Protein 5C7H (pdb70)

Nearest PDB structures (foldseek):
  4xap-assembly1_A  TM=1.001E+00  e=1.120E-53  Sinorhizobium meliloti 1021
  6cia-assembly1_A  TM=9.718E-01  e=1.742E-36  Klebsiella pneumoniae
  4q3m-assembly1_B  TM=8.797E-01  e=2.415E-22  unidentified
  4fzi-assembly1_A  TM=8.762E-01  e=3.046E-22  Trypanosoma cruzi strain CL Brener
  4q3m-assembly3_E  TM=8.783E-01  e=1.952E-21  unidentified

Foldseek 3Di:
DDDDADWAAWPVGDIAGQEAAEQAPPQPDPVLLVLLLVQRLLLLVLRNAEYEEECPRVNLRSLLSLLSSCVPPVVSHQYEYEDEQVQQALVSLLVRLVSSCVSSVHQAHAEYEHAADDDHDPLRSVVNVVVCCVVVHYVAYAYENQDPVNLVVLVVHPPSLRHGAYEAADWLQAQQCVVPPLVVCVVSSHAYEHEPLCVVVPVQPDPLLCVVCVVQVAGSLLVRLLVSSPPHRYRYHYYDSHNVVSVNNSCSSVDDQDPVNVVSSCVRRPHDPDHDDGDHD

Radius of gyration: 18.11 Å; Cα contacts (8 Å, |Δi|>4): 614; chains: 1; bounding box: 49×41×44 Å

Structure (mmCIF, N/CA/C/O backbone):
data_5C7H
#
_entry.id   5C7H
#
_cell.length_a   44.049
_cell.length_b   78.669
_cell.length_c   79.537
_cell.angle_alpha   90.000
_cell.angle_beta   90.000
_cell.angle_gamma   90.000
#
_symmetry.space_group_name_H-M   'P 21 21 21'
#
loop_
_entity.id
_entity.type
_entity.pdbx_description
1 polymer 'Aldo-keto reductase'
2 non-polymer 'NADPH DIHYDRO-NICOTINAMIDE-ADENINE-DINUCLEOTIDE PHOSPHATE'
3 water water
#
loop_
_atom_site.group_PDB
_atom_site.id
_atom_site.type_symbol
_atom_site.label_atom_id
_atom_site.label_alt_id
_atom_site.label_comp_id
_atom_site.label_asym_id
_atom_site.label_entity_id
_atom_site.label_seq_id
_atom_site.pdbx_PDB_ins_code
_atom_site.Cartn_x
_atom_site.Cartn_y
_atom_site.Cartn_z
_atom_site.occupancy
_atom_site.B_iso_or_equiv
_atom_site.auth_seq_id
_atom_site.auth_comp_id
_atom_site.auth_asym_id
_atom_site.auth_atom_id
_atom_site.pdbx_PDB_model_num
ATOM 1 N N . MET A 1 1 ? -0.511 18.426 19.069 1.00 41.63 1 MET A N 1
ATOM 2 C CA . MET A 1 1 ? -1.794 18.204 18.328 1.00 39.29 1 MET A CA 1
ATOM 3 C C . MET A 1 1 ? -1.570 17.465 17.001 1.00 39.40 1 MET A C 1
ATOM 4 O O . MET A 1 1 ? -0.555 17.686 16.333 1.00 42.19 1 MET A O 1
ATOM 6 N N . HIS A 1 2 ? -2.522 16.594 16.647 1.00 37.98 2 HIS A N 1
ATOM 7 C CA . HIS A 1 2 ? -2.551 15.880 15.353 1.00 36.61 2 HIS A CA 1
ATOM 8 C C . HIS A 1 2 ? -3.488 16.538 14.348 1.00 32.22 2 HIS A C 1
ATOM 9 O O . HIS A 1 2 ? -4.582 16.976 14.709 1.00 38.14 2 HIS A O 1
ATOM 16 N N . ASP A 1 3 ? -3.079 16.568 13.081 1.00 32.24 3 ASP A N 1
ATOM 17 C CA . ASP A 1 3 ? -4.009 16.850 11.986 1.00 29.98 3 ASP A CA 1
ATOM 18 C C . ASP A 1 3 ? -4.928 15.624 11.820 1.00 24.42 3 ASP A C 1
ATOM 19 O O . ASP A 1 3 ? -4.506 14.501 12.121 1.00 22.19 3 ASP A O 1
ATOM 21 N N . PRO A 1 4 ? -6.178 15.821 11.343 1.00 22.90 4 PRO A N 1
ATOM 22 C CA . PRO A 1 4 ? -7.001 14.645 11.050 1.00 20.73 4 PRO A CA 1
ATOM 23 C C . PRO A 1 4 ? -6.357 13.738 10.006 1.00 17.94 4 PRO A C 1
ATOM 24 O O . PRO A 1 4 ? -5.642 14.221 9.127 1.00 20.42 4 PRO A O 1
ATOM 28 N N . ILE A 1 5 ? -6.612 12.440 10.110 1.00 16.58 5 ILE A N 1
ATOM 29 C CA . ILE A 1 5 ? -6.134 11.479 9.108 1.00 13.96 5 ILE A CA 1
ATOM 30 C C . ILE A 1 5 ? -6.924 11.715 7.803 1.00 13.30 5 ILE A C 1
ATOM 31 O O . ILE A 1 5 ? -8.145 11.858 7.853 1.00 13.39 5 ILE A O 1
ATOM 36 N N . PRO A 1 6 ? -6.248 11.755 6.629 1.00 13.89 6 PRO A N 1
ATOM 37 C CA . PRO A 1 6 ? -7.018 11.877 5.370 1.00 13.84 6 PRO A CA 1
ATOM 38 C C . PRO A 1 6 ? -7.982 10.716 5.161 1.00 11.35 6 PRO A C 1
ATOM 39 O O . PRO A 1 6 ? -7.759 9.626 5.700 1.00 12.56 6 PRO A O 1
ATOM 43 N N . THR A 1 7 ? -9.044 10.950 4.404 1.00 11.55 7 THR A N 1
ATOM 44 C CA . THR A 1 7 ? -10.006 9.890 4.142 1.00 11.97 7 THR A CA 1
ATOM 45 C C . THR A 1 7 ? -9.962 9.391 2.714 1.00 11.55 7 THR A C 1
ATOM 46 O O . THR A 1 7 ? -9.541 10.091 1.784 1.00 14.29 7 THR A O 1
ATOM 50 N N . ILE A 1 8 ? -10.434 8.161 2.568 1.00 10.57 8 ILE A N 1
ATOM 51 C CA . ILE A 1 8 ? -10.493 7.458 1.306 1.00 11.23 8 ILE A CA 1
ATOM 52 C C . ILE A 1 8 ? -11.946 7.074 1.076 1.00 11.82 8 ILE A C 1
ATOM 53 O O . ILE A 1 8 ? -12.586 6.515 1.968 1.00 13.82 8 ILE A O 1
ATOM 58 N N . ALA A 1 9 ? -12.445 7.355 -0.125 1.00 12.08 9 ALA A N 1
ATOM 59 C CA . ALA A 1 9 ? -13.832 7.065 -0.489 1.00 14.27 9 ALA A CA 1
ATOM 60 C C . ALA A 1 9 ? -13.969 5.729 -1.220 1.00 14.05 9 ALA A C 1
ATOM 61 O O . ALA A 1 9 ? -13.254 5.457 -2.188 1.00 14.78 9 ALA A O 1
ATOM 63 N N . PHE A 1 10 ? -14.913 4.925 -0.763 1.00 14.69 10 PHE A N 1
ATOM 64 C CA . PHE A 1 10 ? -15.330 3.717 -1.465 1.00 15.00 10 PHE A CA 1
ATOM 65 C C . PHE A 1 10 ? -16.293 4.085 -2.615 1.00 14.57 10 PHE A C 1
ATOM 66 O O . PHE A 1 10 ? -16.891 5.180 -2.612 1.00 15.83 10 PHE A O 1
ATOM 74 N N . PRO A 1 11 ? -16.489 3.173 -3.585 1.00 14.82 11 PRO A N 1
ATOM 75 C CA . PRO A 1 11 ? -17.444 3.456 -4.670 1.00 16.52 11 PRO A CA 1
ATOM 76 C C . PRO A 1 11 ? -18.868 3.779 -4.192 1.00 17.45 11 PRO A C 1
ATOM 77 O O . PRO A 1 11 ? -19.594 4.516 -4.880 1.00 20.82 11 PRO A O 1
ATOM 81 N N . ASP A 1 12 ? -19.269 3.224 -3.042 1.00 15.23 12 ASP A N 1
ATOM 82 C CA . ASP A 1 12 ? -20.591 3.511 -2.446 1.00 18.26 12 ASP A CA 1
ATOM 83 C C . ASP A 1 12 ? -20.690 4.847 -1.697 1.00 19.16 12 ASP A C 1
ATOM 84 O O . ASP A 1 12 ? -21.747 5.161 -1.135 1.00 23.52 12 ASP A O 1
ATOM 89 N N . GLY A 1 13 ? -19.617 5.634 -1.691 1.00 16.94 13 GLY A N 1
ATOM 90 C CA . GLY A 1 13 ? -19.602 6.938 -1.055 1.00 18.60 13 GLY A CA 1
ATOM 91 C C . GLY A 1 13 ? -19.149 6.947 0.393 1.00 19.35 13 GLY A C 1
ATOM 92 O O . GLY A 1 13 ? -18.910 8.019 0.944 1.00 20.83 13 GLY A O 1
ATOM 93 N N . ARG A 1 14 ? -19.049 5.781 1.035 1.00 18.17 14 ARG A N 1
ATOM 94 C CA . ARG A 1 14 ? -18.556 5.723 2.409 1.00 17.08 14 ARG A CA 1
ATOM 95 C C . ARG A 1 14 ? -17.096 6.141 2.443 1.00 18.04 14 ARG A C 1
ATOM 96 O O . ARG A 1 14 ? -16.338 5.847 1.516 1.00 18.66 14 ARG A O 1
ATOM 104 N N . LYS A 1 15 ? -16.715 6.820 3.513 1.00 16.13 15 LYS A N 1
ATOM 105 C CA . LYS A 1 15 ? -15.351 7.283 3.684 1.00 16.95 15 LYS A CA 1
ATOM 106 C C . LYS A 1 15 ? -14.747 6.620 4.911 1.00 17.36 15 LYS A C 1
ATOM 107 O O . LYS A 1 15 ? -15.402 6.485 5.944 1.00 19.77 15 LYS A O 1
ATOM 111 N N . VAL A 1 16 ? -13.489 6.213 4.789 1.00 12.65 16 VAL A N 1
ATOM 112 C CA . VAL A 1 16 ? -12.736 5.697 5.937 1.00 12.01 16 VAL A CA 1
ATOM 113 C C . VAL A 1 16 ? -11.395 6.392 5.995 1.00 11.21 16 VAL A C 1
ATOM 114 O O . VAL A 1 16 ? -10.861 6.813 4.967 1.00 11.33 16 VAL A O 1
ATOM 118 N N . PRO A 1 17 ? -10.819 6.479 7.192 1.00 10.40 17 PRO A N 1
ATOM 119 C CA . PRO A 1 17 ? -9.467 7.017 7.282 1.00 10.28 17 PRO A CA 1
ATOM 120 C C . PRO A 1 17 ? -8.435 6.166 6.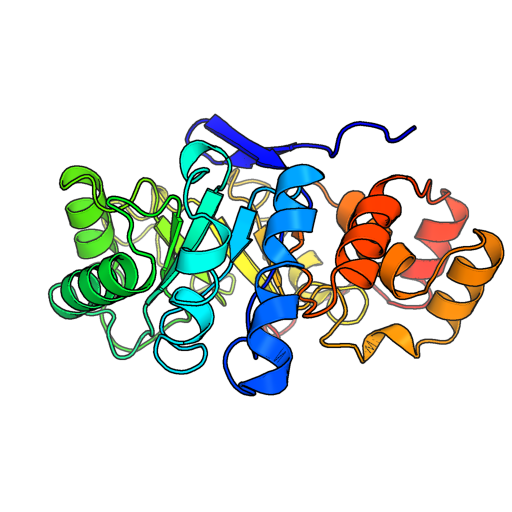538 1.00 10.01 17 PRO A C 1
ATOM 121 O O . PRO A 1 17 ? -8.542 4.937 6.496 1.00 9.51 17 PRO A O 1
ATOM 125 N N . ALA A 1 18 ? -7.433 6.843 5.984 1.00 9.32 18 ALA A N 1
ATOM 126 C CA . ALA A 1 18 ? -6.402 6.213 5.155 1.00 9.54 18 ALA A CA 1
ATOM 127 C C . ALA A 1 18 ? -5.409 5.328 5.911 1.00 8.86 18 ALA A C 1
ATOM 128 O O . ALA A 1 18 ? -4.593 4.641 5.280 1.00 9.76 18 ALA A O 1
ATOM 130 N N . LEU A 1 19 ? -5.461 5.372 7.247 1.00 8.75 19 LEU A N 1
ATOM 131 C CA . LEU A 1 19 ? -4.641 4.544 8.119 1.00 8.79 19 LEU A CA 1
ATOM 132 C C . LEU A 1 19 ? -5.584 3.700 8.969 1.00 8.55 19 LEU A C 1
ATOM 133 O O . LEU A 1 19 ? -6.362 4.249 9.745 1.00 9.02 19 LEU A O 1
ATOM 138 N N . GLY A 1 20 ? -5.506 2.382 8.786 1.00 8.11 20 GLY A N 1
ATOM 139 C CA . GLY A 1 20 ? -6.256 1.404 9.552 1.00 8.44 20 GLY A CA 1
ATOM 140 C C . GLY A 1 20 ? -5.323 0.491 10.318 1.00 8.15 20 GLY A C 1
ATOM 141 O O . GLY A 1 20 ? -4.164 0.830 10.548 1.00 9.24 20 GLY A O 1
ATOM 142 N N . GLN A 1 21 ? -5.838 -0.675 10.705 1.00 7.55 21 GLN A N 1
ATOM 143 C CA . GLN A 1 21 ? -5.151 -1.567 11.637 1.00 7.72 21 GLN A CA 1
ATOM 144 C C . GLN A 1 21 ? -5.288 -3.003 11.170 1.00 7.09 21 GLN A C 1
ATOM 145 O O . GLN A 1 21 ? -6.390 -3.425 10.809 1.00 9.02 21 GLN A O 1
ATOM 151 N N . GLY A 1 22 ? -4.192 -3.755 11.217 1.00 7.22 22 GLY A N 1
ATOM 152 C CA . GLY A 1 22 ? -4.197 -5.169 10.880 1.00 7.96 22 GLY A CA 1
ATOM 153 C C . GLY A 1 22 ? -4.236 -6.070 12.101 1.00 7.33 22 GLY A C 1
ATOM 154 O O . GLY A 1 22 ? -4.007 -5.628 13.234 1.00 7.98 22 GLY A O 1
ATOM 155 N N . THR A 1 23 ? -4.541 -7.347 11.863 1.00 6.74 23 THR A N 1
ATOM 156 C CA . THR A 1 23 ? -4.670 -8.323 12.958 1.00 7.05 23 THR A CA 1
ATOM 157 C C . THR A 1 23 ? -4.013 -9.682 12.724 1.00 7.39 23 THR A C 1
ATOM 158 O O . THR A 1 23 ? -4.123 -10.561 13.579 1.00 8.56 23 THR A O 1
ATOM 162 N N A TRP A 1 24 ? -3.337 -9.877 11.589 0.50 7.76 24 TRP A N 1
ATOM 163 N N B TRP A 1 24 ? -3.327 -9.866 11.599 0.50 7.62 24 TRP A N 1
ATOM 164 C CA A TRP A 1 24 ? -2.677 -11.163 11.311 0.50 8.44 24 TRP A CA 1
ATOM 165 C CA B TRP A 1 24 ? -2.682 -11.148 11.354 0.50 8.09 24 TRP A CA 1
ATOM 166 C C A TRP A 1 24 ? -1.586 -11.432 12.360 0.50 8.42 24 TRP A C 1
ATOM 167 C C B TRP A 1 24 ? -1.618 -11.414 12.407 0.50 8.17 24 TRP A C 1
ATOM 168 O O A TRP A 1 24 ? -0.762 -10.556 12.642 0.50 9.24 24 TRP A O 1
ATOM 169 O O B TRP A 1 24 ? -0.822 -10.526 12.727 0.50 8.94 24 TRP A O 1
ATOM 190 N N . ARG A 1 25 ? -1.652 -12.631 12.949 1.00 8.72 25 ARG A N 1
ATOM 191 C CA A ARG A 1 25 ? -0.767 -13.164 14.011 0.60 9.96 25 ARG A CA 1
ATOM 192 C CA B ARG A 1 25 ? -0.743 -13.105 13.998 0.40 10.43 25 ARG A CA 1
ATOM 193 C C . ARG A 1 25 ? -1.261 -12.798 15.408 1.00 10.82 25 ARG A C 1
ATOM 194 O O . ARG A 1 25 ? -0.702 -13.268 16.384 1.00 12.97 25 ARG A O 1
ATOM 209 N N . MET A 1 26 ? -2.336 -12.006 15.517 1.00 9.54 26 MET A N 1
ATOM 210 C CA . MET A 1 26 ? -2.977 -11.821 16.816 1.00 9.79 26 MET A CA 1
ATOM 211 C C . MET A 1 26 ? -3.709 -13.102 17.222 1.00 10.94 26 MET A C 1
ATOM 212 O O . MET A 1 26 ? -4.130 -13.890 16.371 1.00 12.54 26 MET A O 1
ATOM 217 N N . GLY A 1 27 ? -3.842 -13.312 18.529 1.00 11.86 27 GLY A N 1
ATOM 218 C CA . GLY A 1 27 ? -4.617 -14.430 19.060 1.00 13.47 27 GLY A CA 1
ATOM 219 C C . GLY A 1 27 ? -3.852 -15.722 19.228 1.00 15.04 27 GLY A C 1
ATOM 220 O O . GLY A 1 27 ? -4.449 -16.742 19.560 1.00 19.50 27 GLY A O 1
ATOM 221 N N . GLU A 1 28 ? -2.537 -15.687 19.021 1.00 14.57 28 GLU A N 1
ATOM 222 C CA . GLU A 1 28 ? -1.702 -16.895 19.097 1.00 16.92 28 GLU A CA 1
ATOM 223 C C . GLU A 1 28 ? -1.174 -17.165 20.497 1.00 18.94 28 GLU A C 1
ATOM 224 O O . GLU A 1 28 ? -1.026 -18.310 20.884 1.00 22.81 28 GLU A O 1
ATOM 230 N N . ASN A 1 29 ? -0.868 -16.103 21.234 1.00 19.20 29 ASN A N 1
ATOM 231 C CA . ASN A 1 29 ? -0.202 -16.196 22.534 1.00 22.43 29 ASN A CA 1
ATOM 232 C C . ASN A 1 29 ? -1.101 -15.558 23.596 1.00 21.15 29 ASN A C 1
ATOM 233 O O . ASN A 1 29 ? -1.349 -14.350 23.564 1.00 19.65 29 ASN A O 1
ATOM 238 N N . ARG A 1 30 ? -1.561 -16.370 24.546 1.00 23.14 30 ARG A N 1
ATOM 239 C CA . ARG A 1 30 ? -2.465 -15.925 25.605 1.00 22.73 30 ARG A CA 1
ATOM 240 C C . ARG A 1 30 ? -1.895 -14.753 26.421 1.00 20.76 30 ARG A C 1
ATOM 241 O O . ARG A 1 30 ? -2.646 -13.903 26.880 1.00 23.52 30 ARG A O 1
ATOM 243 N N . ALA A 1 31 ? -0.571 -14.711 26.583 1.00 22.25 31 ALA A N 1
ATOM 244 C CA . ALA A 1 31 ? 0.093 -13.610 27.301 1.00 23.46 31 ALA A CA 1
ATOM 245 C C . ALA A 1 31 ? 0.059 -12.274 26.550 1.00 21.03 31 ALA A C 1
ATOM 246 O O . ALA A 1 31 ? 0.309 -11.233 27.156 1.00 23.17 31 ALA A O 1
ATOM 248 N N . LYS A 1 32 ? -0.222 -12.312 25.245 1.00 18.11 32 LYS A N 1
ATOM 249 C CA . LYS A 1 32 ? -0.281 -11.108 24.404 1.00 15.75 32 LYS A CA 1
ATOM 250 C C . LYS A 1 32 ? -1.710 -10.588 24.154 1.00 13.95 32 LYS A C 1
ATOM 251 O O . LYS A 1 32 ? -1.877 -9.489 23.645 1.00 13.84 32 LYS A O 1
ATOM 255 N N . THR A 1 33 ? -2.728 -11.369 24.501 1.00 13.38 33 THR A N 1
ATOM 256 C CA . THR A 1 33 ? -4.121 -11.051 24.157 1.00 13.85 33 THR A CA 1
ATOM 257 C C . THR A 1 33 ? -4.583 -9.693 24.673 1.00 12.42 33 THR A C 1
ATOM 258 O O . THR A 1 33 ? -5.190 -8.916 23.933 1.00 12.87 33 THR A O 1
ATOM 262 N N . ALA A 1 34 ? -4.327 -9.423 25.950 1.00 13.84 34 ALA A N 1
ATOM 263 C CA . ALA A 1 34 ? -4.798 -8.180 26.557 1.00 15.40 34 ALA A CA 1
ATOM 264 C C . ALA A 1 34 ? -4.254 -6.959 25.806 1.00 14.50 34 ALA A C 1
ATOM 265 O O . ALA A 1 34 ? -4.991 -6.022 25.514 1.00 13.41 34 ALA A O 1
ATOM 267 N N . ASP A 1 35 ? -2.964 -6.990 25.490 1.00 13.67 35 ASP A N 1
ATOM 268 C CA . ASP A 1 35 ? -2.325 -5.891 24.768 1.00 14.17 35 ASP A CA 1
ATOM 269 C C . ASP A 1 35 ? -2.736 -5.803 23.293 1.00 11.23 35 ASP A C 1
ATOM 270 O O . ASP A 1 35 ? -2.807 -4.700 22.750 1.00 11.59 35 ASP A O 1
ATOM 275 N N . GLU A 1 36 ? -3.022 -6.941 22.650 1.00 10.73 36 GLU A N 1
ATOM 276 C CA . GLU A 1 36 ? -3.558 -6.925 21.284 1.00 10.71 36 GLU A CA 1
ATOM 277 C C . GLU A 1 36 ? -4.921 -6.224 21.258 1.00 9.67 36 GLU A C 1
ATOM 278 O O . GLU A 1 36 ? -5.167 -5.371 20.424 1.00 9.66 36 GLU A O 1
ATOM 284 N N . VAL A 1 37 ? -5.774 -6.557 22.219 1.00 9.75 37 VAL A N 1
ATOM 285 C CA . VAL A 1 37 ? -7.072 -5.877 22.352 1.00 10.03 37 VAL A CA 1
ATOM 286 C C . VAL A 1 37 ? -6.850 -4.375 22.581 1.00 9.52 37 VAL A C 1
ATOM 287 O O . VAL A 1 37 ? -7.461 -3.545 21.910 1.00 10.00 37 VAL A O 1
ATOM 291 N N . ARG A 1 38 ? -5.967 -4.033 23.518 1.00 10.05 38 ARG A N 1
ATOM 292 C CA A ARG A 1 38 ? -5.691 -2.627 23.812 0.45 10.41 38 ARG A CA 1
ATOM 293 C CA B ARG A 1 38 ? -5.647 -2.635 23.820 0.55 10.76 38 ARG A CA 1
ATOM 294 C C . ARG A 1 38 ? -5.073 -1.881 22.625 1.00 9.33 38 ARG A C 1
ATOM 295 O O . ARG A 1 38 ? -5.353 -0.699 22.446 1.00 9.85 38 ARG A O 1
ATOM 310 N N . SER A 1 39 ? -4.258 -2.566 21.816 1.00 9.59 39 SER A N 1
ATOM 311 C CA . SER A 1 39 ? -3.718 -1.949 20.615 1.00 9.30 39 SER A CA 1
ATOM 312 C C . SER A 1 39 ? -4.836 -1.498 19.666 1.00 8.64 39 SER A C 1
ATOM 313 O O . SER A 1 39 ? -4.856 -0.358 19.195 1.00 9.26 39 SER A O 1
ATOM 316 N N . LEU A 1 40 ? -5.781 -2.396 19.408 1.00 8.28 40 LEU A N 1
ATOM 317 C CA . LEU A 1 40 ? -6.901 -2.074 18.524 1.00 8.57 40 LEU A CA 1
ATOM 318 C C . LEU A 1 40 ? -7.812 -0.985 19.092 1.00 8.64 40 LEU A C 1
ATOM 319 O O . LEU A 1 40 ? -8.251 -0.093 18.368 1.00 9.67 40 LEU A O 1
ATOM 324 N N . GLN A 1 41 ? -8.072 -1.044 20.394 1.00 9.37 41 GLN A N 1
ATOM 325 C CA . GLN A 1 41 ? -8.863 -0.000 21.060 1.00 9.31 41 GLN A CA 1
ATOM 326 C C . GLN A 1 41 ? -8.185 1.366 20.986 1.00 9.62 41 GLN A C 1
ATOM 327 O O . GLN A 1 41 ? -8.833 2.384 20.716 1.00 10.37 41 GLN A O 1
ATOM 333 N N . THR A 1 42 ? -6.874 1.373 21.230 1.00 9.50 42 THR A N 1
ATOM 334 C CA . THR A 1 42 ? -6.076 2.606 21.165 1.00 10.19 42 THR A CA 1
ATOM 335 C C . THR A 1 42 ? -6.158 3.173 19.733 1.00 9.15 42 THR A C 1
ATOM 336 O O . THR A 1 42 ? -6.397 4.367 19.528 1.00 10.83 42 THR A O 1
ATOM 340 N N . GLY A 1 43 ? -5.998 2.308 18.735 1.00 9.22 43 GLY A N 1
ATOM 341 C CA . GLY A 1 43 ? -6.116 2.755 17.350 1.00 9.72 43 GLY A CA 1
ATOM 342 C C . GLY A 1 43 ? -7.483 3.335 17.031 1.00 8.96 43 GLY A C 1
ATOM 343 O O . GLY A 1 43 ? -7.578 4.374 16.373 1.00 9.52 43 GLY A O 1
ATOM 344 N N . LEU A 1 44 ? -8.550 2.681 17.495 1.00 9.61 44 LEU A N 1
ATOM 345 C CA . LEU A 1 44 ? -9.898 3.227 17.309 1.00 10.22 44 LEU A CA 1
ATOM 346 C C . LEU A 1 44 ? -10.031 4.613 17.929 1.00 10.34 44 LEU A C 1
ATOM 347 O O . LEU A 1 44 ? -10.573 5.538 17.301 1.00 11.46 44 LEU A O 1
ATOM 352 N N . ASP A 1 45 ? -9.521 4.764 19.148 1.00 10.15 45 ASP A N 1
ATOM 353 C CA . ASP A 1 45 ? -9.560 6.056 19.846 1.00 11.25 45 ASP A CA 1
ATOM 354 C C . ASP A 1 45 ? -8.853 7.157 19.058 1.00 12.58 45 ASP A C 1
ATOM 355 O O . ASP A 1 45 ? -9.226 8.331 19.133 1.00 13.95 45 ASP A O 1
ATOM 360 N N . LEU A 1 46 ? -7.798 6.768 18.354 1.00 10.93 46 LEU A N 1
ATOM 361 C CA . LEU A 1 46 ? -6.970 7.693 17.579 1.00 12.38 46 LEU A CA 1
ATOM 362 C C . LEU A 1 46 ? -7.405 7.866 16.122 1.00 11.64 46 LEU A C 1
ATOM 363 O O . LEU A 1 46 ? -6.714 8.524 15.331 1.00 13.88 46 LEU A O 1
ATOM 368 N N . GLY A 1 47 ? -8.567 7.322 15.770 1.00 10.94 47 GLY A N 1
ATOM 369 C CA . GLY A 1 47 ? -9.125 7.524 14.435 1.00 12.04 47 GLY A CA 1
ATOM 370 C C . GLY A 1 47 ? -8.663 6.541 13.372 1.00 10.25 47 GLY A C 1
ATOM 371 O O . GLY A 1 47 ? -8.923 6.752 12.191 1.00 10.57 47 GLY A O 1
ATOM 372 N N . MET A 1 48 ? -7.997 5.456 13.776 1.00 9.50 48 MET A N 1
ATOM 373 C CA . MET A 1 48 ? -7.601 4.396 12.836 1.00 9.12 48 MET A CA 1
ATOM 374 C C . MET A 1 48 ? -8.750 3.386 12.840 1.00 9.09 48 MET A C 1
ATOM 375 O O . MET A 1 48 ? -8.669 2.306 13.421 1.00 10.90 48 MET A O 1
ATOM 380 N N . THR A 1 49 ? -9.828 3.781 12.171 1.00 9.06 49 THR A N 1
ATOM 381 C CA A THR A 1 49 ? -11.093 3.101 12.442 0.50 9.14 49 THR A CA 1
ATOM 382 C CA B THR A 1 49 ? -11.179 3.211 12.288 0.50 9.18 49 THR A CA 1
ATOM 383 C C . THR A 1 49 ? -11.326 1.828 11.643 1.00 8.58 49 THR A C 1
ATOM 384 O O . THR A 1 49 ? -12.105 0.984 12.097 1.00 9.42 49 THR A O 1
ATOM 391 N N . LEU A 1 50 ? -10.633 1.638 10.519 1.00 8.17 50 LEU A N 1
ATOM 392 C CA . LEU A 1 50 ? -10.717 0.377 9.799 1.00 7.67 50 LEU A CA 1
ATOM 393 C C . LEU A 1 50 ? -9.854 -0.678 10.491 1.00 7.92 50 LEU A C 1
ATOM 394 O O . LEU A 1 50 ? -8.672 -0.434 10.771 1.00 8.71 50 LEU A O 1
ATOM 399 N N . ILE A 1 51 ? -10.443 -1.848 10.748 1.00 7.28 51 ILE A N 1
ATOM 400 C CA . ILE A 1 51 ? -9.730 -2.998 11.311 1.00 7.27 51 ILE A CA 1
ATOM 401 C C . ILE A 1 51 ? -9.874 -4.157 10.328 1.00 6.93 51 ILE A C 1
ATOM 402 O O . ILE A 1 51 ? -11.001 -4.542 9.973 1.00 8.20 51 ILE A O 1
ATOM 407 N N . ASP A 1 52 ? -8.732 -4.715 9.912 1.00 6.82 52 ASP A N 1
ATOM 408 C CA . ASP A 1 52 ? -8.675 -5.804 8.935 1.00 6.60 52 ASP A CA 1
ATOM 409 C C . ASP A 1 52 ? -8.393 -7.137 9.609 1.00 6.82 52 ASP A C 1
ATOM 410 O O . ASP A 1 52 ? -7.411 -7.273 10.347 1.00 7.91 52 ASP A O 1
ATOM 415 N N . THR A 1 53 ? -9.247 -8.121 9.341 1.00 6.41 53 THR A N 1
ATOM 416 C CA . THR A 1 53 ? -9.053 -9.467 9.840 1.00 7.35 53 THR A CA 1
ATOM 417 C C . THR A 1 53 ? -9.487 -10.481 8.769 1.00 7.00 53 THR A C 1
ATOM 418 O O . THR A 1 53 ? -9.702 -10.107 7.603 1.00 7.17 53 THR A O 1
ATOM 422 N N . ALA A 1 54 ? -9.560 -11.747 9.140 1.00 6.94 54 ALA A N 1
ATOM 423 C CA . ALA A 1 54 ? -9.866 -12.825 8.165 1.00 7.27 54 ALA A CA 1
ATOM 424 C C . ALA A 1 54 ? -10.223 -14.084 8.916 1.00 7.43 54 ALA A C 1
ATOM 425 O O . ALA A 1 54 ? -9.737 -14.294 10.020 1.00 8.39 54 ALA A O 1
ATOM 427 N N . GLU A 1 55 ? -11.025 -14.964 8.312 1.00 7.87 55 GLU A N 1
ATOM 428 C CA . GLU A 1 55 ? -11.295 -16.255 8.955 1.00 8.38 55 GLU A CA 1
ATOM 429 C C . GLU A 1 55 ? -10.012 -17.066 9.122 1.00 9.19 55 GLU A C 1
ATOM 430 O O . GLU A 1 55 ? -9.889 -17.821 10.077 1.00 11.23 55 GLU A O 1
ATOM 436 N N . MET A 1 56 ? -9.057 -16.881 8.202 1.00 9.55 56 MET A N 1
ATOM 437 C CA . MET A 1 56 ? -7.779 -17.609 8.236 1.00 10.82 56 MET A CA 1
ATOM 438 C C . MET A 1 56 ? -6.931 -17.328 9.489 1.00 10.24 56 MET A C 1
ATOM 439 O O . MET A 1 56 ? -6.126 -18.166 9.895 1.00 12.50 56 MET A O 1
ATOM 444 N N . TYR A 1 57 ? -7.066 -16.142 10.074 1.00 9.15 57 TYR A N 1
ATOM 445 C CA . TYR A 1 57 ? -6.098 -15.674 11.072 1.00 9.88 57 TYR A CA 1
ATOM 446 C C . TYR A 1 57 ? -6.344 -16.363 12.398 1.00 10.85 57 TYR A C 1
ATOM 447 O O . TYR A 1 57 ? -7.248 -16.015 13.149 1.00 11.27 57 TYR A O 1
ATOM 456 N N . GLY A 1 58 ? -5.551 -17.389 12.666 1.00 13.15 58 GLY A N 1
ATOM 457 C CA . GLY A 1 58 ? -5.775 -18.221 13.835 1.00 16.00 58 GLY A CA 1
ATOM 458 C C . GLY A 1 58 ? -7.090 -18.969 13.788 1.00 15.89 58 GLY A C 1
ATOM 459 O O . GLY A 1 58 ? -7.650 -19.302 14.834 1.00 17.69 58 GLY A O 1
ATOM 460 N N . ASP A 1 59 ? -7.582 -19.244 12.585 1.00 18.45 59 ASP A N 1
ATOM 461 C CA . ASP A 1 59 ? -8.844 -19.949 12.391 1.00 18.78 59 ASP A CA 1
ATOM 462 C C . ASP A 1 59 ? -9.966 -19.411 13.310 1.00 17.40 59 ASP A C 1
ATOM 463 O O . ASP A 1 59 ? -10.635 -20.159 14.022 1.00 19.73 59 ASP A O 1
ATOM 468 N N . GLY A 1 60 ? -10.154 -18.089 13.264 1.00 14.69 60 GLY A N 1
ATOM 469 C CA . GLY A 1 60 ? -11.174 -17.386 14.058 1.00 14.84 60 GLY A CA 1
ATOM 470 C C . GLY A 1 60 ? -10.639 -16.627 15.267 1.00 11.96 60 GLY A C 1
ATOM 471 O O . GLY A 1 60 ? -11.317 -15.750 15.813 1.00 11.63 60 GLY A O 1
ATOM 472 N N . ALA A 1 61 ? -9.423 -16.944 15.698 1.00 11.30 61 ALA A N 1
ATOM 473 C CA . ALA A 1 61 ? -8.873 -16.323 16.915 1.00 11.75 61 ALA A CA 1
ATOM 474 C C . ALA A 1 61 ? -8.677 -14.820 16.776 1.00 11.21 61 ALA A C 1
ATOM 475 O O . ALA A 1 61 ? -9.001 -14.063 17.689 1.00 11.18 61 ALA A O 1
ATOM 477 N N . ALA A 1 62 ? -8.151 -14.370 15.641 1.00 9.79 62 ALA A N 1
ATOM 478 C CA . ALA A 1 62 ? -7.982 -12.922 15.453 1.00 9.48 62 ALA A CA 1
ATOM 479 C C . ALA A 1 62 ? -9.342 -12.217 15.394 1.00 9.12 62 ALA A C 1
ATOM 480 O O . ALA A 1 62 ? -9.502 -11.129 15.948 1.00 9.44 62 ALA A O 1
ATOM 482 N N . GLU A 1 63 ? -10.325 -12.831 14.736 1.00 8.76 63 GLU A N 1
ATOM 483 C CA . GLU A 1 63 ? -11.680 -12.277 14.733 1.00 8.85 63 GLU A CA 1
ATOM 484 C C . GLU A 1 63 ? -12.220 -12.116 16.154 1.00 9.13 63 GLU A C 1
ATOM 485 O O . GLU A 1 63 ? -12.878 -11.127 16.452 1.00 9.27 63 GLU A O 1
ATOM 491 N N . ARG A 1 64 ? -11.940 -13.081 17.022 1.00 9.48 64 ARG A N 1
ATOM 492 C CA . ARG A 1 64 ? -12.398 -12.983 18.408 1.00 10.67 64 ARG A CA 1
ATOM 493 C C . ARG A 1 64 ? -11.677 -11.865 19.175 1.00 10.71 64 ARG A C 1
ATOM 494 O O . ARG A 1 64 ? -12.273 -11.241 20.054 1.00 11.84 64 ARG A O 1
ATOM 502 N N . ILE A 1 65 ? -10.408 -11.611 18.853 1.00 10.40 65 ILE A N 1
ATOM 503 C CA A ILE A 1 65 ? -9.674 -10.446 19.380 0.70 10.64 65 ILE A CA 1
ATOM 504 C CA B ILE A 1 65 ? -9.727 -10.448 19.418 0.30 10.94 65 ILE A CA 1
ATOM 505 C C . ILE A 1 65 ? -10.385 -9.148 18.954 1.00 9.76 65 ILE A C 1
ATOM 506 O O . ILE A 1 65 ? -10.618 -8.244 19.770 1.00 10.48 65 ILE A O 1
ATOM 515 N N . VAL A 1 66 ? -10.706 -9.048 17.665 1.00 9.24 66 VAL A N 1
ATOM 516 C CA . VAL A 1 66 ? -11.413 -7.871 17.159 1.00 8.97 66 VAL A CA 1
ATOM 517 C C . VAL A 1 66 ? -12.767 -7.722 17.866 1.00 9.50 66 VAL A C 1
ATOM 518 O O . VAL A 1 66 ? -13.142 -6.618 18.290 1.00 9.94 66 VAL A O 1
ATOM 522 N N . GLY A 1 67 ? -13.477 -8.836 18.013 1.00 9.04 67 GLY A N 1
ATOM 523 C CA . GLY A 1 67 ? -14.769 -8.827 18.695 1.00 10.46 67 GLY A CA 1
ATOM 524 C C . GLY A 1 67 ? -14.687 -8.276 20.111 1.00 11.24 67 GLY A C 1
ATOM 525 O O . GLY A 1 67 ? -15.570 -7.555 20.554 1.00 12.11 67 GLY A O 1
ATOM 526 N N . GLU A 1 68 ? -13.616 -8.613 20.825 1.00 11.48 68 GLU A N 1
ATOM 527 C CA . GLU A 1 68 ? -13.411 -8.065 22.175 1.00 12.11 68 GLU A CA 1
ATOM 528 C C . GLU A 1 68 ? -13.074 -6.573 22.119 1.00 11.95 68 GLU A C 1
ATOM 529 O O . GLU A 1 68 ? -13.619 -5.780 22.901 1.00 14.54 68 GLU A O 1
ATOM 535 N N . ALA A 1 69 ? -12.190 -6.181 21.198 1.00 11.88 69 ALA A N 1
ATOM 536 C CA . ALA A 1 69 ? -11.772 -4.776 21.079 1.00 12.27 69 ALA A CA 1
ATOM 537 C C . ALA A 1 69 ? -12.915 -3.818 20.749 1.00 11.86 69 ALA A C 1
ATOM 538 O O . ALA A 1 69 ? -12.885 -2.654 21.160 1.00 14.34 69 ALA A O 1
ATOM 540 N N . ILE A 1 70 ? -13.919 -4.298 20.007 1.00 11.13 70 ILE A N 1
ATOM 541 C CA . ILE A 1 70 ? -15.022 -3.439 19.584 1.00 12.18 70 ILE A CA 1
ATOM 542 C C . ILE A 1 70 ? -16.217 -3.494 20.537 1.00 11.77 70 ILE A C 1
ATOM 543 O O . ILE A 1 70 ? -17.220 -2.834 20.264 1.00 13.03 70 ILE A O 1
ATOM 548 N N . LYS A 1 71 ? -16.119 -4.251 21.640 1.00 11.93 71 LYS A N 1
ATOM 549 C CA . LYS A 1 71 ? -17.227 -4.335 22.609 1.00 12.27 71 LYS A CA 1
ATOM 550 C C . LYS A 1 71 ? -17.596 -2.954 23.137 1.00 13.42 71 LYS A C 1
ATOM 551 O O . LYS A 1 71 ? -16.733 -2.208 23.590 1.00 14.40 71 LYS A O 1
ATOM 555 N N . GLY A 1 72 ? -18.878 -2.620 23.051 1.00 13.11 72 GLY A N 1
ATOM 556 C CA . GLY A 1 72 ? -19.373 -1.326 23.502 1.00 14.28 72 GLY A CA 1
ATOM 557 C C . GLY A 1 72 ? -19.063 -0.151 22.589 1.00 14.70 72 GLY A C 1
ATOM 558 O O . GLY A 1 72 ? -19.369 0.987 22.930 1.00 17.33 72 GLY A O 1
ATOM 559 N N . ARG A 1 73 ? -18.455 -0.414 21.429 1.00 13.88 73 ARG A N 1
ATOM 560 C CA . ARG A 1 73 ? -18.096 0.643 20.493 1.00 14.50 73 ARG A CA 1
ATOM 561 C C . ARG A 1 73 ? -18.142 0.180 19.027 1.00 12.55 73 ARG A C 1
ATOM 562 O O . ARG A 1 73 ? -17.391 0.682 18.200 1.00 13.67 73 ARG A O 1
ATOM 570 N N . ARG A 1 74 ? -19.035 -0.733 18.696 1.00 13.55 74 ARG A N 1
ATOM 571 C CA . ARG A 1 74 ? -19.066 -1.305 17.347 1.00 14.73 74 ARG A CA 1
ATOM 572 C C . ARG A 1 74 ? -19.194 -0.231 16.272 1.00 13.41 74 ARG A C 1
ATOM 573 O O . ARG A 1 74 ? -18.582 -0.328 15.210 1.00 13.54 74 ARG A O 1
ATOM 581 N N . ASP A 1 75 ? -20.006 0.765 16.544 1.00 14.58 75 ASP A N 1
ATOM 582 C CA . ASP A 1 75 ? -20.294 1.826 15.597 1.00 14.81 75 ASP A CA 1
ATOM 583 C C . ASP A 1 75 ? -19.076 2.661 15.182 1.00 15.34 75 ASP A C 1
ATOM 584 O O . ASP A 1 75 ? -19.119 3.320 14.173 1.00 19.83 75 ASP A O 1
ATOM 589 N N . GLU A 1 76 ? -18.015 2.646 15.970 1.00 12.81 76 GLU A N 1
ATOM 590 C CA . GLU A 1 76 ? -16.781 3.377 15.666 1.00 14.50 76 GLU A CA 1
ATOM 591 C C . GLU A 1 76 ? -15.760 2.595 14.859 1.00 16.23 76 GLU A C 1
ATOM 592 O O . GLU A 1 76 ? -14.696 3.119 14.561 1.00 24.91 76 GLU A O 1
ATOM 598 N N . ALA A 1 77 ? -16.039 1.340 14.558 1.00 11.01 77 ALA A N 1
ATOM 599 C CA . ALA A 1 77 ? -15.106 0.497 13.815 1.00 9.91 77 ALA A CA 1
ATOM 600 C C . ALA A 1 77 ? -15.656 0.196 12.435 1.00 9.98 77 ALA A C 1
ATOM 601 O O . ALA A 1 77 ? -16.859 -0.035 12.292 1.00 12.08 77 ALA A O 1
ATOM 603 N N . PHE A 1 78 ? -14.772 0.155 11.437 1.00 9.21 78 PHE A N 1
ATOM 604 C CA . PHE A 1 78 ? -15.105 -0.329 10.102 1.00 8.67 78 PHE A CA 1
ATOM 605 C C . PHE A 1 78 ? -14.420 -1.685 10.001 1.00 8.02 78 PHE A C 1
ATOM 606 O O . PHE A 1 78 ? -13.191 -1.764 9.861 1.00 8.80 78 PHE A O 1
ATOM 614 N N . VAL A 1 79 ? -15.208 -2.753 10.124 1.00 7.79 79 VAL A N 1
ATOM 615 C CA . VAL A 1 79 ? -14.670 -4.106 10.270 1.00 7.82 79 VAL A CA 1
ATOM 616 C C . VAL A 1 79 ? -14.610 -4.799 8.913 1.00 7.66 79 VAL A C 1
ATOM 617 O O . VAL A 1 79 ? -15.639 -4.904 8.220 1.00 8.05 79 VAL A O 1
ATOM 621 N N . VAL A 1 80 ? -13.413 -5.273 8.564 1.00 7.68 80 VAL A N 1
ATOM 622 C CA . VAL A 1 80 ? -13.179 -6.011 7.332 1.00 7.17 80 VAL A CA 1
ATOM 623 C C . VAL A 1 80 ? -12.847 -7.446 7.704 1.00 7.46 80 VAL A C 1
ATOM 624 O O . VAL A 1 80 ? -11.968 -7.685 8.532 1.00 7.86 80 VAL A O 1
ATOM 628 N N . SER A 1 81 ? -13.528 -8.405 7.091 1.00 7.19 81 SER A N 1
ATOM 629 C CA . SER A 1 81 ? -13.048 -9.788 7.153 1.00 7.77 81 SER A CA 1
ATOM 630 C C . SER A 1 81 ? -13.024 -10.415 5.768 1.00 6.73 81 SER A C 1
ATOM 631 O O . SER A 1 81 ? -13.258 -9.728 4.769 1.00 7.36 81 SER A O 1
ATOM 634 N N . LYS A 1 82 ? -12.655 -11.690 5.714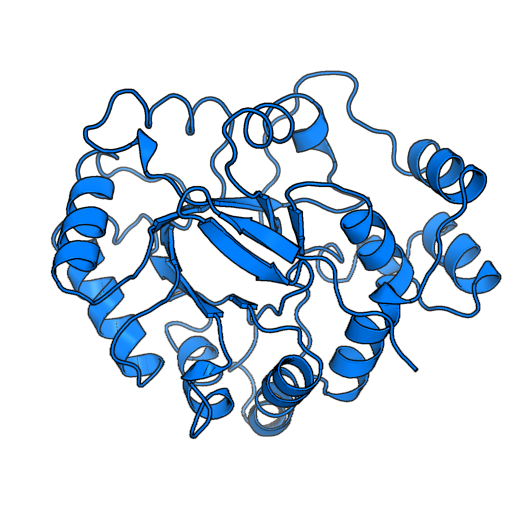 1.00 6.80 82 LYS A N 1
ATOM 635 C CA . LYS A 1 82 ? -12.347 -12.357 4.452 1.00 7.03 82 LYS A CA 1
ATOM 636 C C . LYS A 1 82 ? -12.789 -13.806 4.493 1.00 6.89 82 LYS A C 1
ATOM 637 O O . LYS A 1 82 ? -12.756 -14.443 5.558 1.00 7.93 82 LYS A O 1
ATOM 643 N N . VAL A 1 83 ? -13.120 -14.322 3.311 1.00 6.71 83 VAL A N 1
ATOM 644 C CA . VAL A 1 83 ? -13.399 -15.735 3.079 1.00 6.90 83 VAL A CA 1
ATOM 645 C C . VAL A 1 83 ? -12.229 -16.353 2.313 1.00 7.15 83 VAL A C 1
ATOM 646 O O . VAL A 1 83 ? -11.780 -15.806 1.302 1.00 7.52 83 VAL A O 1
ATOM 650 N N . LEU A 1 84 ? -11.742 -17.497 2.790 1.00 7.36 84 LEU A N 1
ATOM 651 C CA . LEU A 1 84 ? -10.739 -18.264 2.043 1.00 7.87 84 LEU A CA 1
ATOM 652 C C . LEU A 1 84 ? -11.312 -18.750 0.722 1.00 7.57 84 LEU A C 1
ATOM 653 O O . LEU A 1 84 ? -12.481 -19.121 0.670 1.00 8.16 84 LEU A O 1
ATOM 658 N N . PRO A 1 85 ? -10.494 -18.799 -0.346 1.00 7.50 85 PRO A N 1
ATOM 659 C CA . PRO A 1 85 ? -11.023 -19.271 -1.636 1.00 9.10 85 PRO A CA 1
ATOM 660 C C . PRO A 1 85 ? -11.538 -20.705 -1.616 1.00 8.75 85 PRO A C 1
ATOM 661 O O . PRO A 1 85 ? -12.449 -21.033 -2.364 1.00 9.27 85 PRO A O 1
ATOM 665 N N . SER A 1 86 ? -10.978 -21.541 -0.748 1.00 9.07 86 SER A N 1
ATOM 666 C CA . SER A 1 86 ? -11.456 -22.911 -0.582 1.00 10.15 86 SER A CA 1
ATOM 667 C C . SER A 1 86 ? -12.867 -22.983 0.013 1.00 10.18 86 SER A C 1
ATOM 668 O O . SER A 1 86 ? -13.488 -24.042 -0.021 1.00 13.38 86 SER A O 1
ATOM 671 N N . ASN A 1 87 ? -13.340 -21.870 0.587 1.00 8.53 87 ASN A N 1
ATOM 672 C CA . ASN A 1 87 ? -14.708 -21.753 1.109 1.00 8.57 87 ASN A CA 1
ATOM 673 C C . ASN A 1 87 ? -15.611 -20.857 0.275 1.00 8.48 87 ASN A C 1
ATOM 674 O O . ASN A 1 87 ? -16.746 -20.605 0.678 1.00 11.28 87 ASN A O 1
ATOM 679 N N . ALA A 1 88 ? -15.163 -20.428 -0.898 1.00 8.77 88 ALA A N 1
ATOM 680 C CA . ALA A 1 88 ? -15.827 -19.337 -1.625 1.00 9.60 88 ALA A CA 1
ATOM 681 C C . ALA A 1 88 ? -16.857 -19.789 -2.663 1.00 9.45 88 ALA A C 1
ATOM 682 O O . ALA A 1 88 ? -17.164 -19.056 -3.599 1.00 10.53 88 ALA A O 1
ATOM 684 N N . SER A 1 89 ? -17.422 -20.978 -2.483 1.00 9.50 89 SER A N 1
ATOM 685 C CA . SER A 1 89 ? -18.647 -21.343 -3.197 1.00 8.99 89 SER A CA 1
ATOM 686 C C . SER A 1 89 ? -19.816 -20.533 -2.629 1.00 9.09 89 SER A C 1
ATOM 687 O O . SER A 1 89 ? -19.653 -19.826 -1.631 1.00 10.39 89 SER A O 1
ATOM 690 N N . ARG A 1 90 ? -21.004 -20.615 -3.220 1.00 10.24 90 ARG A N 1
ATOM 691 C CA A ARG A 1 90 ? -22.068 -19.742 -2.743 0.70 11.00 90 ARG A CA 1
ATOM 692 C CA B ARG A 1 90 ? -22.099 -19.760 -2.758 0.30 10.95 90 ARG A CA 1
ATOM 693 C C . ARG A 1 90 ? -22.487 -20.120 -1.327 1.00 11.83 90 ARG A C 1
ATOM 694 O O . ARG A 1 90 ? -22.480 -19.246 -0.461 1.00 12.50 90 ARG A O 1
ATOM 709 N N . ALA A 1 91 ? -22.807 -21.401 -1.106 1.00 9.95 91 ALA A N 1
ATOM 710 C CA . ALA A 1 91 ? -23.178 -21.878 0.231 1.00 9.68 91 ALA A CA 1
ATOM 711 C C . ALA A 1 91 ? -21.998 -21.771 1.206 1.00 8.51 91 ALA A C 1
ATOM 712 O O . ALA A 1 91 ? -22.178 -21.437 2.384 1.00 9.66 91 ALA A O 1
ATOM 714 N N . GLY A 1 92 ? -20.786 -22.011 0.709 1.00 8.68 92 GLY A N 1
ATOM 715 C CA . GLY A 1 92 ? -19.594 -21.884 1.536 1.00 8.18 92 GLY A CA 1
ATOM 716 C C . GLY A 1 92 ? -19.343 -20.473 2.021 1.00 7.89 92 GLY A C 1
ATOM 717 O O . GLY A 1 92 ? -18.938 -20.268 3.168 1.00 8.70 92 GLY A O 1
ATOM 718 N N . THR A 1 93 ? -19.565 -19.497 1.140 1.00 7.78 93 THR A N 1
ATOM 719 C CA . THR A 1 93 ? -19.315 -18.103 1.479 1.00 8.18 93 THR A CA 1
ATOM 720 C C . THR A 1 93 ? -20.301 -17.646 2.551 1.00 8.44 93 THR A C 1
ATOM 721 O O . THR A 1 93 ? -19.929 -16.931 3.500 1.00 9.00 93 THR A O 1
ATOM 725 N N . VAL A 1 94 ? -21.562 -18.052 2.406 1.00 8.59 94 VAL A N 1
ATOM 726 C CA . VAL A 1 94 ? -22.575 -17.701 3.402 1.00 9.44 94 VAL A CA 1
ATOM 727 C C . VAL A 1 94 ? -22.201 -18.325 4.761 1.00 9.22 94 VAL A C 1
ATOM 728 O O . VAL A 1 94 ? -22.257 -17.647 5.794 1.00 10.02 94 VAL A O 1
ATOM 732 N N . ALA A 1 95 ? -21.797 -19.593 4.759 1.00 8.49 95 ALA A N 1
ATOM 733 C CA . ALA A 1 95 ? -21.414 -20.268 6.008 1.00 9.68 95 ALA A CA 1
ATOM 734 C C . ALA A 1 95 ? -20.181 -19.610 6.640 1.00 9.30 95 ALA A C 1
ATOM 735 O O . ALA A 1 95 ? -20.107 -19.460 7.863 1.00 9.95 95 ALA A O 1
ATOM 737 N N . ALA A 1 96 ? -19.207 -19.231 5.812 1.00 8.18 96 ALA A N 1
ATOM 738 C CA . ALA A 1 96 ? -18.011 -18.549 6.308 1.00 7.94 96 ALA A CA 1
ATOM 739 C C . ALA A 1 96 ? -18.366 -17.211 6.932 1.00 7.52 96 ALA A C 1
ATOM 740 O O . ALA A 1 96 ? -17.848 -16.849 7.990 1.00 8.36 96 ALA A O 1
ATOM 742 N N . CYS A 1 97 ? -19.268 -16.480 6.293 1.00 7.62 97 CYS A N 1
ATOM 743 C CA . CYS A 1 97 ? -19.654 -15.187 6.821 1.00 8.45 97 CYS A CA 1
ATOM 744 C C . CYS A 1 97 ? -20.346 -15.351 8.178 1.00 8.53 97 CYS A C 1
ATOM 745 O O . CYS A 1 97 ? -20.063 -14.606 9.123 1.00 9.33 97 CYS A O 1
ATOM 748 N N . GLU A 1 98 ? -21.234 -16.336 8.280 1.00 9.27 98 GLU A N 1
ATOM 749 C CA . GLU A 1 98 ? -21.891 -16.620 9.559 1.00 10.57 98 GLU A CA 1
ATOM 750 C C . GLU A 1 98 ? -20.905 -16.957 10.675 1.00 10.69 98 GLU A C 1
ATOM 751 O O . GLU A 1 98 ? -21.064 -16.466 11.802 1.00 11.23 98 GLU A O 1
ATOM 757 N N . ARG A 1 99 ? -19.880 -17.760 10.371 1.00 10.28 99 ARG A N 1
ATOM 758 C CA . ARG A 1 99 ? -18.843 -18.077 11.376 1.00 10.58 99 ARG A CA 1
ATOM 759 C C . ARG A 1 99 ? -18.101 -16.802 11.796 1.00 9.40 99 ARG A C 1
ATOM 760 O O . ARG A 1 99 ? -17.847 -16.572 12.988 1.00 10.93 99 ARG A O 1
ATOM 768 N N . SER A 1 100 ? -17.762 -15.972 10.813 1.00 8.72 100 SER A N 1
ATOM 769 C CA . SER A 1 100 ? -17.062 -14.717 11.105 1.00 8.69 100 SER A CA 1
ATOM 770 C C . SER A 1 100 ? -17.880 -13.772 11.978 1.00 8.77 100 SER A C 1
ATOM 771 O O . SER A 1 100 ? -17.365 -13.201 12.926 1.00 9.78 100 SER A O 1
ATOM 774 N N . LEU A 1 101 ? -19.172 -13.653 11.683 1.00 8.71 101 LEU A N 1
ATOM 775 C CA . LEU A 1 101 ? -20.057 -12.801 12.475 1.00 10.06 101 LEU A CA 1
ATOM 776 C C . LEU A 1 101 ? -20.148 -13.283 13.917 1.00 10.28 101 LEU A C 1
ATOM 777 O O . LEU A 1 101 ? -20.165 -12.471 14.850 1.00 11.11 101 LEU A O 1
ATOM 782 N N . ARG A 1 102 ? -20.205 -14.600 14.095 1.00 9.84 102 ARG A N 1
ATOM 783 C CA . ARG A 1 102 ? -20.229 -15.181 15.441 1.00 11.30 102 ARG A CA 1
ATOM 784 C C . ARG A 1 102 ? -18.915 -14.904 16.197 1.00 10.84 102 ARG A C 1
ATOM 785 O O . ARG A 1 102 ? -18.937 -14.511 17.360 1.00 12.72 102 ARG A O 1
ATOM 788 N N . ASN A 1 103 ? -17.775 -15.075 15.539 1.00 10.27 103 ASN A N 1
ATOM 789 C CA . ASN A 1 103 ? -16.488 -14.769 16.175 1.00 10.75 103 ASN A CA 1
ATOM 790 C C . ASN A 1 103 ? -16.330 -13.293 16.502 1.00 10.53 103 ASN A C 1
ATOM 791 O O . ASN A 1 103 ? -15.809 -12.947 17.563 1.00 11.52 103 ASN A O 1
ATOM 796 N N . LEU A 1 104 ? -16.777 -12.431 15.591 1.00 10.00 104 LEU A N 1
ATOM 797 C CA . LEU A 1 104 ? -16.715 -10.986 15.795 1.00 9.79 104 LEU A CA 1
ATOM 798 C C . LEU A 1 104 ? -17.752 -10.464 16.794 1.00 10.09 104 LEU A C 1
ATOM 799 O O . LEU A 1 104 ? -17.616 -9.359 17.313 1.00 11.96 104 LEU A O 1
ATOM 804 N N . GLY A 1 105 ? -18.800 -11.238 17.051 1.00 10.99 105 GLY A N 1
ATOM 805 C CA . GLY A 1 105 ? -19.893 -10.804 17.925 1.00 12.55 105 GLY A CA 1
ATOM 806 C C . GLY A 1 105 ? -20.716 -9.644 17.387 1.00 12.45 105 GLY A C 1
ATOM 807 O O . GLY A 1 105 ? -21.193 -8.817 18.160 1.00 15.08 105 GLY A O 1
ATOM 808 N N . ILE A 1 106 ? -20.881 -9.589 16.063 1.00 11.51 106 ILE A N 1
ATOM 809 C CA . ILE A 1 106 ? -21.600 -8.498 15.406 1.00 12.15 106 ILE A CA 1
ATOM 810 C C . ILE A 1 106 ? -22.633 -9.027 14.416 1.00 11.29 106 ILE A C 1
ATOM 811 O O . ILE A 1 106 ? -22.570 -10.183 13.991 1.00 12.31 106 ILE A O 1
ATOM 816 N N . ASP A 1 107 ? -23.565 -8.150 14.044 1.00 11.33 107 ASP A N 1
ATOM 817 C CA . ASP A 1 107 ? -24.634 -8.462 13.102 1.00 12.42 107 ASP A CA 1
ATOM 818 C C . ASP A 1 107 ? -24.226 -8.355 11.633 1.00 10.48 107 ASP A C 1
ATOM 819 O O . ASP A 1 107 ? -24.768 -9.060 10.788 1.00 12.04 107 ASP A O 1
ATOM 824 N N A CYS A 1 108 ? -23.291 -7.454 11.320 0.80 10.02 108 CYS A N 1
ATOM 825 N N B CYS A 1 108 ? -23.295 -7.458 11.332 0.20 10.70 108 CYS A N 1
ATOM 826 C CA A CYS A 1 108 ? -22.979 -7.108 9.931 0.80 10.39 108 CYS A CA 1
ATOM 827 C CA B CYS A 1 108 ? -22.868 -7.290 9.961 0.20 10.83 108 CYS A CA 1
ATOM 828 C C A CYS A 1 108 ? -21.518 -6.673 9.825 0.80 11.62 108 CYS A C 1
ATOM 829 C C B CYS A 1 108 ? -21.475 -6.709 9.850 0.20 7.85 108 CYS A C 1
ATOM 830 O O A CYS A 1 108 ? -21.093 -5.845 10.626 0.80 15.28 108 CYS A O 1
ATOM 831 O O B CYS A 1 108 ? -21.077 -5.838 10.612 0.20 7.37 108 CYS A O 1
ATOM 836 N N . VAL A 1 109 ? -20.762 -7.214 8.859 1.00 9.20 109 VAL A N 1
ATOM 837 C CA A VAL A 1 109 ? -19.397 -6.696 8.624 0.50 9.95 109 VAL A CA 1
ATOM 838 C CA B VAL A 1 109 ? -19.399 -6.811 8.520 0.50 10.06 109 VAL A CA 1
ATOM 839 C C . VAL A 1 109 ? -19.468 -5.568 7.607 1.00 8.94 109 VAL A C 1
ATOM 840 O O . VAL A 1 109 ? -20.337 -5.508 6.738 1.00 10.52 109 VAL A O 1
ATOM 847 N N . ASP A 1 110 ? -18.562 -4.610 7.759 1.00 8.15 110 ASP A N 1
ATOM 848 C CA . ASP A 1 110 ? -18.544 -3.461 6.855 1.00 8.47 110 ASP A CA 1
ATOM 849 C C . ASP A 1 110 ? -18.074 -3.804 5.444 1.00 8.38 110 ASP A C 1
ATOM 850 O O . ASP A 1 110 ? -18.598 -3.269 4.467 1.00 9.93 110 ASP A O 1
ATOM 855 N N . LEU A 1 111 ? -17.077 -4.678 5.350 1.00 7.49 111 LEU A N 1
ATOM 856 C CA . LEU A 1 111 ? -16.493 -5.056 4.067 1.00 7.09 111 LEU A CA 1
ATOM 857 C C . LEU A 1 111 ? -16.025 -6.495 4.163 1.00 7.14 111 LEU A C 1
ATOM 858 O O . LEU A 1 111 ? -15.329 -6.860 5.122 1.00 9.13 111 LEU A O 1
ATOM 863 N N . TYR A 1 112 ? -16.391 -7.305 3.166 1.00 6.66 112 TYR A N 1
ATOM 864 C CA . TYR A 1 112 ? -16.100 -8.735 3.174 1.00 7.07 112 TYR A CA 1
ATOM 865 C C . TYR A 1 112 ? -15.375 -9.084 1.878 1.00 7.17 112 TYR A C 1
ATOM 866 O O . TYR A 1 112 ? -15.893 -8.801 0.789 1.00 7.73 112 TYR A O 1
ATOM 875 N N . LEU A 1 113 ? -14.164 -9.640 2.005 1.00 7.11 113 LEU A N 1
ATOM 876 C CA . LEU A 1 113 ? -13.279 -9.861 0.858 1.00 6.95 113 LEU A CA 1
ATOM 877 C C . LEU A 1 113 ? -13.062 -11.327 0.532 1.00 6.19 113 LEU A C 1
ATOM 878 O O . LEU A 1 113 ? -12.908 -12.171 1.422 1.00 7.66 113 LEU A O 1
ATOM 883 N N . LEU A 1 114 ? -12.971 -11.619 -0.767 1.00 7.06 114 LEU A N 1
ATOM 884 C CA . LEU A 1 114 ? -12.399 -12.893 -1.227 1.00 7.09 114 LEU A CA 1
ATOM 885 C C . LEU A 1 114 ? -10.872 -12.826 -1.034 1.00 7.24 114 LEU A C 1
ATOM 886 O O . LEU A 1 114 ? -10.215 -11.937 -1.569 1.00 7.96 114 LEU A O 1
ATOM 891 N N . HIS A 1 115 ? -10.311 -13.750 -0.253 1.00 7.38 115 HIS A N 1
ATOM 892 C CA . HIS A 1 115 ? -8.927 -13.588 0.226 1.00 6.98 115 HIS A CA 1
ATOM 893 C C . HIS A 1 115 ? -7.872 -13.721 -0.889 1.00 7.31 115 HIS A C 1
ATOM 894 O O . HIS A 1 115 ? -6.868 -13.015 -0.874 1.00 8.02 115 HIS A O 1
ATOM 901 N N . TRP A 1 116 ? -8.100 -14.641 -1.829 1.00 7.43 116 TRP A N 1
ATOM 902 C CA . TRP A 1 116 ? -7.336 -14.696 -3.088 1.00 7.96 116 TRP A CA 1
ATOM 903 C C . TRP A 1 116 ? -8.146 -15.511 -4.098 1.00 9.44 116 TRP A C 1
ATOM 904 O O . TRP A 1 116 ? -9.226 -15.993 -3.768 1.00 9.44 116 TRP A O 1
ATOM 915 N N . ARG A 1 117 ? -7.667 -15.612 -5.335 1.00 10.44 117 ARG A N 1
ATOM 916 C CA . ARG A 1 117 ? -8.413 -16.290 -6.385 1.00 12.35 117 ARG A CA 1
ATOM 917 C C . ARG A 1 117 ? -8.293 -17.806 -6.204 1.00 12.65 117 ARG A C 1
ATOM 918 O O . ARG A 1 117 ? -7.189 -18.325 -6.004 1.00 19.67 117 ARG A O 1
ATOM 926 N N . GLY A 1 118 ? -9.417 -18.507 -6.283 1.00 12.40 118 GLY A N 1
ATOM 927 C CA . GLY A 1 118 ? -9.448 -19.953 -6.193 1.00 13.53 118 GLY A CA 1
ATOM 928 C C . GLY A 1 118 ? -10.186 -20.610 -7.344 1.00 12.88 118 GLY A C 1
ATOM 929 O O . GLY A 1 118 ? -10.302 -20.042 -8.433 1.00 15.91 118 GLY A O 1
ATOM 930 N N . GLY A 1 119 ? -10.691 -21.814 -7.083 1.00 14.08 119 GLY A N 1
ATOM 931 C CA . GLY A 1 119 ? -11.262 -22.669 -8.110 1.00 16.12 119 GLY A CA 1
ATOM 932 C C . GLY A 1 119 ? -12.755 -22.517 -8.335 1.00 15.56 119 GLY A C 1
ATOM 933 O O . GLY A 1 119 ? -13.262 -22.985 -9.354 1.00 20.04 119 GLY A O 1
ATOM 934 N N . TYR A 1 120 ? -13.475 -21.891 -7.403 1.00 12.41 120 TYR A N 1
ATOM 935 C CA . TYR A 1 120 ? -14.915 -21.737 -7.579 1.00 12.48 120 TYR A CA 1
ATOM 936 C C . TYR A 1 120 ? -15.168 -20.577 -8.527 1.00 12.02 120 TYR A C 1
ATOM 937 O O . TYR A 1 120 ? -14.452 -19.575 -8.481 1.00 12.84 120 TYR A O 1
ATOM 946 N N . PRO A 1 121 ? -16.205 -20.681 -9.374 1.00 13.10 121 PRO A N 1
ATOM 947 C CA . PRO A 1 121 ? -16.461 -19.576 -10.294 1.00 13.96 121 PRO A CA 1
ATOM 948 C C . PRO A 1 121 ? -16.664 -18.262 -9.564 1.00 12.58 121 PRO A C 1
ATOM 949 O O . PRO A 1 121 ? -17.394 -18.204 -8.561 1.00 12.31 121 PRO A O 1
ATOM 953 N N . LEU A 1 122 ? -16.027 -17.210 -10.064 1.00 12.30 122 LEU A N 1
ATOM 954 C CA A LEU A 1 122 ? -16.168 -15.878 -9.474 0.50 13.03 122 LEU A CA 1
ATOM 955 C CA B LEU A 1 122 ? -16.160 -15.910 -9.452 0.50 11.92 122 LEU A CA 1
ATOM 956 C C . LEU A 1 122 ? -17.623 -15.445 -9.408 1.00 12.50 122 LEU A C 1
ATOM 957 O O . LEU A 1 122 ? -18.033 -14.767 -8.462 1.00 13.10 122 LEU A O 1
ATOM 966 N N . ALA A 1 123 ? -18.411 -15.811 -10.424 1.00 11.76 123 ALA A N 1
ATOM 967 C CA . ALA A 1 123 ? -19.832 -15.432 -10.433 1.00 12.41 123 ALA A CA 1
ATOM 968 C C . ALA A 1 123 ? -20.568 -15.937 -9.194 1.00 11.03 123 ALA A C 1
ATOM 969 O O . ALA A 1 123 ? -21.444 -15.264 -8.656 1.00 12.43 123 ALA A O 1
ATOM 971 N N . GLU A 1 124 ? -20.206 -17.130 -8.744 1.00 11.25 124 GLU A N 1
ATOM 972 C CA A GLU A 1 124 ? -20.816 -17.728 -7.583 0.60 11.11 124 GLU A CA 1
ATOM 973 C CA B GLU A 1 124 ? -20.829 -17.731 -7.558 0.40 11.59 124 GLU A CA 1
ATOM 974 C C . GLU A 1 124 ? -20.434 -17.020 -6.274 1.00 10.86 124 GLU A C 1
ATOM 975 O O . GLU A 1 124 ? -21.282 -16.784 -5.406 1.00 11.39 124 GLU A O 1
ATOM 986 N N . THR A 1 125 ? -19.157 -16.681 -6.134 1.00 10.03 125 THR A N 1
ATOM 987 C CA . THR A 1 125 ? -18.728 -15.931 -4.953 1.00 9.05 125 THR A CA 1
ATOM 988 C C . THR A 1 125 ? -19.423 -14.566 -4.889 1.00 9.58 125 THR A C 1
ATOM 989 O O . THR A 1 125 ? -19.939 -14.159 -3.834 1.00 9.00 125 THR A O 1
ATOM 993 N N . VAL A 1 126 ? -19.445 -13.873 -6.025 1.00 9.35 126 VAL A N 1
ATOM 994 C CA . VAL A 1 126 ? -20.107 -12.577 -6.094 1.00 9.31 126 VAL A CA 1
ATOM 995 C C . VAL A 1 126 ? -21.610 -12.699 -5.785 1.00 9.09 126 VAL A C 1
ATOM 996 O O . VAL A 1 126 ? -22.165 -11.871 -5.061 1.00 8.71 126 VAL A O 1
ATOM 1000 N N . ALA A 1 127 ? -22.265 -13.736 -6.301 1.00 9.65 127 ALA A N 1
ATOM 1001 C CA . ALA A 1 127 ? -23.681 -13.956 -5.995 1.00 9.72 127 ALA A CA 1
ATOM 1002 C C . ALA A 1 127 ? -23.892 -14.127 -4.487 1.00 9.43 127 ALA A C 1
ATOM 1003 O O . ALA A 1 127 ? -24.860 -13.616 -3.923 1.00 9.60 127 ALA A O 1
ATOM 1005 N N . ALA A 1 128 ? -22.995 -14.861 -3.832 1.00 9.31 128 ALA A N 1
ATOM 1006 C CA . ALA A 1 128 ? -23.073 -15.007 -2.372 1.00 9.50 128 ALA A CA 1
ATOM 1007 C C . AL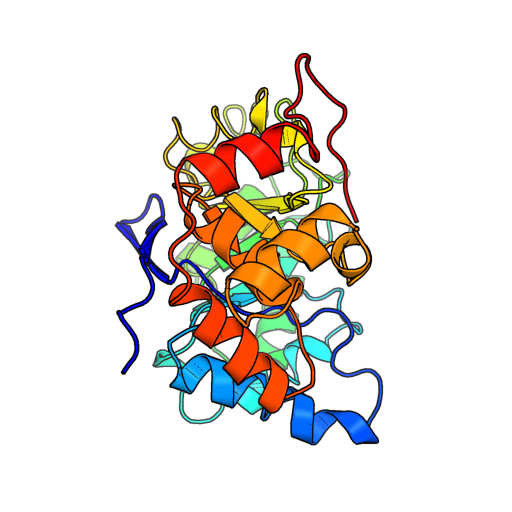A A 1 128 ? -22.897 -13.669 -1.666 1.00 9.14 128 ALA A C 1
ATOM 1008 O O . ALA A 1 128 ? -23.643 -13.342 -0.743 1.00 9.35 128 ALA A O 1
ATOM 1010 N N . PHE A 1 129 ? -21.906 -12.899 -2.103 1.00 8.11 129 PHE A N 1
ATOM 1011 C CA . PHE A 1 129 ? -21.686 -11.589 -1.518 1.00 8.11 129 PHE A CA 1
ATOM 1012 C C . PHE A 1 129 ? -22.930 -10.698 -1.668 1.00 8.52 129 PHE A C 1
ATOM 1013 O O . PHE A 1 129 ? -23.334 -10.016 -0.719 1.00 9.03 129 PHE A O 1
ATOM 1021 N N . GLU A 1 130 ? -23.540 -10.693 -2.849 1.00 8.77 130 GLU A N 1
ATOM 1022 C CA . GLU A 1 130 ? -24.745 -9.886 -3.066 1.00 8.98 130 GLU A CA 1
ATOM 1023 C C . GLU A 1 130 ? -25.923 -10.380 -2.216 1.00 9.60 130 GLU A C 1
ATOM 1024 O O . GLU A 1 130 ? -26.709 -9.571 -1.709 1.00 9.94 130 GLU A O 1
ATOM 1030 N N . GLU A 1 131 ? -26.038 -11.696 -2.051 1.00 9.27 131 GLU A N 1
ATOM 1031 C CA . GLU A 1 131 ? -27.065 -12.264 -1.168 1.00 10.18 131 GLU A CA 1
ATOM 1032 C C . GLU A 1 131 ? -26.840 -11.791 0.279 1.00 9.45 131 GLU A C 1
ATOM 1033 O O . GLU A 1 131 ? -27.770 -11.385 0.981 1.00 10.08 131 GLU A O 1
ATOM 1039 N N . LEU A 1 132 ? -25.585 -11.869 0.730 1.00 8.64 132 LEU A N 1
ATOM 1040 C CA . LEU A 1 132 ? -25.240 -11.436 2.091 1.00 8.58 132 LEU A CA 1
ATOM 1041 C C . LEU A 1 132 ? -25.520 -9.943 2.311 1.00 8.69 132 LEU A C 1
ATOM 1042 O O . LEU A 1 132 ? -25.965 -9.535 3.393 1.00 10.02 132 LEU A O 1
ATOM 1047 N N . LYS A 1 133 ? -25.290 -9.138 1.276 1.00 9.18 133 LYS A N 1
ATOM 1048 C CA . LYS A 1 133 ? -25.587 -7.705 1.355 1.00 9.94 133 LYS A CA 1
ATOM 1049 C C . LYS A 1 133 ? -27.096 -7.476 1.500 1.00 10.57 133 LYS A C 1
ATOM 1050 O O . LYS A 1 133 ? -27.551 -6.722 2.382 1.00 11.21 133 LYS A O 1
ATOM 1056 N N . LYS A 1 134 ? -27.887 -8.145 0.674 1.00 9.96 134 LYS A N 1
ATOM 1057 C CA . LYS A 1 134 ? -29.349 -8.051 0.800 1.00 11.21 134 LYS A CA 1
ATOM 1058 C C . LYS A 1 134 ? -29.854 -8.567 2.140 1.00 11.42 134 LYS A C 1
ATOM 1059 O O . LYS A 1 134 ? -30.848 -8.063 2.671 1.00 13.27 134 LYS A O 1
ATOM 1065 N N . ALA A 1 135 ? -29.166 -9.566 2.689 1.00 10.35 135 ALA A N 1
ATOM 1066 C CA . ALA A 1 135 ? -29.497 -10.110 4.003 1.00 11.50 135 ALA A CA 1
ATOM 1067 C C . ALA A 1 135 ? -29.136 -9.187 5.168 1.00 10.61 135 ALA A C 1
ATOM 1068 O O . ALA A 1 135 ? -29.515 -9.466 6.298 1.00 12.47 135 ALA A O 1
ATOM 1070 N N . GLY A 1 136 ? -28.377 -8.120 4.910 1.00 10.11 136 GLY A N 1
ATOM 1071 C CA . GLY A 1 136 ? -27.906 -7.227 5.959 1.00 10.67 136 GLY A CA 1
ATOM 1072 C C . GLY A 1 136 ? -26.746 -7.781 6.755 1.00 10.24 136 GLY A C 1
ATOM 1073 O O . GLY A 1 136 ? -26.516 -7.319 7.867 1.00 12.17 136 GLY A O 1
ATOM 1074 N N . LYS A 1 137 ? -26.014 -8.751 6.198 1.00 9.28 137 LYS A N 1
ATOM 1075 C CA . LYS A 1 137 ? -24.879 -9.387 6.886 1.00 9.44 137 LYS A CA 1
ATOM 1076 C C . LYS A 1 137 ? -23.527 -8.815 6.495 1.00 8.64 137 LYS A C 1
ATOM 1077 O O . LYS A 1 137 ? -22.560 -8.968 7.240 1.00 9.15 137 LYS A O 1
ATOM 1083 N N . ILE A 1 138 ? -23.446 -8.203 5.313 1.00 8.44 138 ILE A N 1
ATOM 1084 C CA . ILE A 1 138 ? -22.291 -7.387 4.923 1.00 8.49 138 ILE A CA 1
ATOM 1085 C C . ILE A 1 138 ? -22.814 -6.080 4.339 1.00 8.18 138 ILE A C 1
ATOM 1086 O O . ILE A 1 138 ? -23.925 -6.034 3.811 1.00 9.56 138 ILE A O 1
ATOM 1091 N N . ARG A 1 139 ? -22.014 -5.019 4.411 1.00 8.15 139 ARG A N 1
ATOM 1092 C CA . ARG A 1 139 ? -22.387 -3.758 3.771 1.00 9.16 139 ARG A CA 1
ATOM 1093 C C . ARG A 1 139 ? -21.767 -3.578 2.395 1.00 8.91 139 ARG A C 1
ATOM 1094 O O . ARG A 1 139 ? -22.272 -2.774 1.614 1.00 10.32 139 ARG A O 1
ATOM 1102 N N . ALA A 1 140 ? -20.692 -4.311 2.107 1.00 8.01 140 ALA A N 1
ATOM 1103 C CA . ALA A 1 140 ? -19.950 -4.187 0.844 1.00 7.80 140 ALA A CA 1
ATOM 1104 C C . ALA A 1 140 ? -19.064 -5.406 0.709 1.00 7.14 140 ALA A C 1
ATOM 1105 O O . ALA A 1 140 ? -18.706 -6.027 1.733 1.00 8.05 140 ALA A O 1
ATOM 1107 N N . TRP A 1 141 ? -18.701 -5.752 -0.529 1.00 7.64 141 TRP A N 1
ATOM 1108 C CA . TRP A 1 141 ? -17.736 -6.823 -0.778 1.00 7.85 141 TRP A CA 1
ATOM 1109 C C . TRP A 1 141 ? -16.596 -6.329 -1.637 1.00 7.58 141 TRP A C 1
ATOM 1110 O O . TRP A 1 141 ? -16.726 -5.345 -2.360 1.00 8.20 141 TRP A O 1
ATOM 1121 N N . GLY A 1 142 ? -15.474 -7.039 -1.552 1.00 7.08 142 GLY A N 1
ATOM 1122 C CA . GLY A 1 142 ? -14.333 -6.760 -2.397 1.00 7.09 142 GLY A CA 1
ATOM 1123 C C . GLY A 1 142 ? -13.474 -7.984 -2.570 1.00 6.95 142 GLY A C 1
ATOM 1124 O O . GLY A 1 142 ? -13.889 -9.100 -2.279 1.00 7.06 142 GLY A O 1
ATOM 1125 N N . VAL A 1 143 ? -12.252 -7.753 -3.031 1.00 7.29 143 VAL A N 1
ATOM 1126 C CA . VAL A 1 143 ? -11.325 -8.829 -3.368 1.00 7.50 143 VAL A CA 1
ATOM 1127 C C . VAL A 1 143 ? -9.955 -8.534 -2.776 1.00 7.07 143 VAL A C 1
ATOM 1128 O O . VAL A 1 143 ? -9.683 -7.424 -2.287 1.00 7.31 143 VAL A O 1
ATOM 1132 N N . SER A 1 144 ? -9.100 -9.542 -2.824 1.00 6.51 144 SER A N 1
ATOM 1133 C CA . SER A 1 144 ? -7.740 -9.433 -2.319 1.00 6.60 144 SER A CA 1
ATOM 1134 C C . SER A 1 144 ? -6.824 -10.288 -3.172 1.00 6.73 144 SER A C 1
ATOM 1135 O O . SER A 1 144 ? -7.239 -11.339 -3.694 1.00 7.20 144 SER A O 1
ATOM 1138 N N . ASN A 1 145 ? -5.581 -9.822 -3.348 1.00 6.68 145 ASN A N 1
ATOM 1139 C CA . ASN A 1 145 ? -4.611 -10.547 -4.160 1.00 7.16 145 ASN A CA 1
ATOM 1140 C C . ASN A 1 145 ? -5.081 -10.745 -5.607 1.00 7.86 145 ASN A C 1
ATOM 1141 O O . ASN A 1 145 ? -4.692 -11.711 -6.267 1.00 8.79 145 ASN A O 1
ATOM 1146 N N . PHE A 1 146 ? -5.907 -9.818 -6.095 1.00 7.57 146 PHE A N 1
ATOM 1147 C CA . PHE A 1 146 ? -6.359 -9.834 -7.491 1.00 8.29 146 PHE A CA 1
ATOM 1148 C C . PHE A 1 146 ? -5.402 -9.019 -8.348 1.00 8.55 146 PHE A C 1
ATOM 1149 O O . PHE A 1 146 ? -5.220 -7.823 -8.123 1.00 9.20 146 PHE A O 1
ATOM 1157 N N . ASP A 1 147 ? -4.764 -9.684 -9.312 1.00 9.57 147 ASP A N 1
ATOM 1158 C CA A ASP A 1 147 ? -3.933 -8.922 -10.270 0.40 10.15 147 ASP A CA 1
ATOM 1159 C CA B ASP A 1 147 ? -3.948 -9.034 -10.309 0.60 10.31 147 ASP A CA 1
ATOM 1160 C C . ASP A 1 147 ? -4.848 -8.426 -11.393 1.00 9.20 147 ASP A C 1
ATOM 1161 O O . ASP A 1 147 ? -6.084 -8.575 -11.349 1.00 9.55 147 ASP A O 1
ATOM 1170 N N . VAL A 1 148 ? -4.257 -7.773 -12.376 1.00 10.28 148 VAL A N 1
ATOM 1171 C CA . VAL A 1 148 ? -5.046 -7.125 -13.416 1.00 11.36 148 VAL A CA 1
ATOM 1172 C C . VAL A 1 148 ? -5.968 -8.101 -14.149 1.00 10.43 148 VAL A C 1
ATOM 1173 O O . VAL A 1 148 ? -7.122 -7.770 -14.427 1.00 11.25 148 VAL A O 1
ATOM 1177 N N . ASP A 1 149 ? -5.484 -9.302 -14.449 1.00 10.91 149 ASP A N 1
ATOM 1178 C CA . ASP A 1 149 ? -6.325 -10.286 -15.140 1.00 11.91 149 ASP A CA 1
ATOM 1179 C C . ASP A 1 149 ? -7.511 -10.722 -14.279 1.00 12.15 149 ASP A C 1
ATOM 1180 O O . ASP A 1 149 ? -8.623 -10.891 -14.778 1.00 12.55 149 ASP A O 1
ATOM 1185 N N . ASP A 1 150 ? -7.288 -10.874 -12.974 1.00 11.03 150 ASP A N 1
ATOM 1186 C CA . ASP A 1 150 ? -8.377 -11.244 -12.061 1.00 11.19 150 ASP A CA 1
ATOM 1187 C C . ASP A 1 150 ? -9.439 -10.149 -12.007 1.00 10.98 150 ASP A C 1
ATOM 1188 O O . ASP A 1 150 ? -10.640 -10.438 -12.010 1.00 12.07 150 ASP A O 1
ATOM 1193 N N . MET A 1 151 ? -9.008 -8.887 -11.951 1.00 10.04 151 MET A N 1
ATOM 1194 C CA A MET A 1 151 ? -9.963 -7.789 -11.947 0.30 11.25 151 MET A CA 1
ATOM 1195 C CA B MET A 1 151 ? -9.948 -7.756 -11.957 0.70 11.12 151 MET A CA 1
ATOM 1196 C C . MET A 1 151 ? -10.775 -7.737 -13.237 1.00 11.18 151 MET A C 1
ATOM 1197 O O . MET A 1 151 ? -11.975 -7.447 -13.205 1.00 11.44 151 MET A O 1
ATOM 1206 N N . GLU A 1 152 ? -10.150 -8.048 -14.374 1.00 11.77 152 GLU A N 1
ATOM 1207 C CA . GLU A 1 152 ? -10.899 -8.057 -15.640 1.00 12.03 152 GLU A CA 1
ATOM 1208 C C . GLU A 1 152 ? -12.023 -9.080 -15.643 1.00 12.43 152 GLU A C 1
ATOM 1209 O O . GLU A 1 152 ? -13.090 -8.844 -16.212 1.00 13.03 152 GLU A O 1
ATOM 1215 N N . GLU A 1 153 ? -11.796 -10.209 -14.990 1.00 13.65 153 GLU A N 1
ATOM 1216 C CA A GLU A 1 153 ? -12.818 -11.239 -14.955 0.50 15.04 153 GLU A CA 1
ATOM 1217 C CA B GLU A 1 153 ? -12.806 -11.260 -14.883 0.50 14.79 153 GLU A CA 1
ATOM 1218 C C . GLU A 1 153 ? -14.096 -10.795 -14.196 1.00 14.18 153 GLU A C 1
ATOM 1219 O O . GLU A 1 153 ? -15.137 -11.360 -14.436 1.00 15.57 153 GLU A O 1
ATOM 1230 N N . LEU A 1 154 ? -14.032 -9.748 -13.339 1.00 14.94 154 LEU A N 1
ATOM 1231 C CA A LEU A 1 154 ? -15.242 -9.233 -12.639 0.80 13.60 154 LEU A CA 1
ATOM 1232 C CA B LEU A 1 154 ? -15.239 -9.206 -12.651 0.20 11.75 154 LEU A CA 1
ATOM 1233 C C . LEU A 1 154 ? -16.261 -8.587 -13.597 1.00 14.00 154 LEU A C 1
ATOM 1234 O O . LEU A 1 154 ? -17.455 -8.602 -13.328 1.00 16.56 154 LEU A O 1
ATOM 1243 N N . SER A 1 155 ? -15.804 -8.040 -14.716 1.00 14.93 155 SER A N 1
ATOM 1244 C CA . SER A 1 155 ? -16.721 -7.495 -15.704 1.00 15.61 155 SER A CA 1
ATOM 1245 C C . SER A 1 155 ? -17.517 -8.565 -16.447 1.00 15.62 155 SER A C 1
ATOM 1246 O O . SER A 1 155 ? -18.513 -8.243 -17.077 1.00 18.19 155 SER A O 1
ATOM 1249 N N . ALA A 1 156 ? -17.073 -9.817 -16.369 1.00 14.31 156 ALA A N 1
ATOM 1250 C CA . ALA A 1 156 ? -17.728 -10.943 -17.027 1.00 18.29 156 ALA A CA 1
ATOM 1251 C C . ALA A 1 156 ? -18.704 -11.638 -16.098 1.00 18.99 156 ALA A C 1
ATOM 1252 O O . ALA A 1 156 ? -19.377 -12.584 -16.531 1.00 24.21 156 ALA A O 1
ATOM 1254 N N . VAL A 1 157 ? -18.776 -11.211 -14.825 1.00 14.18 157 VAL A N 1
ATOM 1255 C CA . VAL A 1 157 ? -19.735 -11.830 -13.922 1.00 15.03 157 VAL A CA 1
ATOM 1256 C C . VAL A 1 157 ? -20.803 -10.834 -13.499 1.00 14.22 157 VAL A C 1
ATOM 1257 O O . VAL A 1 157 ? -20.513 -9.641 -13.346 1.00 13.65 157 VAL A O 1
ATOM 1261 N N . PRO A 1 158 ? -22.046 -11.322 -13.297 1.00 15.67 158 PRO A N 1
ATOM 1262 C CA . PRO A 1 158 ? -23.094 -10.419 -12.846 1.00 15.08 158 PRO A CA 1
ATOM 1263 C C . PRO A 1 158 ? -22.723 -9.756 -11.521 1.00 14.21 158 PRO A C 1
ATOM 1264 O O . PRO A 1 158 ? -22.202 -10.412 -10.618 1.00 13.84 158 PRO A O 1
ATOM 1268 N N . ASP A 1 159 ? -22.944 -8.450 -11.455 1.00 13.13 159 ASP A N 1
ATOM 1269 C CA . ASP A 1 159 ? -22.651 -7.616 -10.288 1.00 12.58 159 ASP A CA 1
ATOM 1270 C C . ASP A 1 159 ? -21.170 -7.404 -9.985 1.00 10.74 159 ASP A C 1
ATOM 1271 O O . ASP A 1 159 ? -20.835 -6.774 -8.980 1.00 10.34 159 ASP A O 1
ATOM 1276 N N . GLY A 1 160 ? -20.284 -7.858 -10.868 1.00 11.45 160 GLY A N 1
ATOM 1277 C CA . GLY A 1 160 ? -18.846 -7.704 -10.653 1.00 10.66 160 GLY A CA 1
ATOM 1278 C C . GLY A 1 160 ? -18.364 -6.267 -10.568 1.00 10.53 160 GLY A C 1
ATOM 1279 O O . GLY A 1 160 ? -17.313 -5.996 -9.979 1.00 11.02 160 GLY A O 1
ATOM 1280 N N . GLY A 1 161 ? -19.132 -5.344 -11.147 1.00 10.60 161 GLY A N 1
ATOM 1281 C CA . GLY A 1 161 ? -18.857 -3.929 -11.044 1.00 11.08 161 GLY A CA 1
ATOM 1282 C C . GLY A 1 161 ? -19.054 -3.337 -9.669 1.00 10.31 161 GLY A C 1
ATOM 1283 O O . GLY A 1 161 ? -18.690 -2.184 -9.456 1.00 11.65 161 GLY A O 1
ATOM 1284 N N . ASN A 1 162 ? -19.592 -4.110 -8.727 1.00 9.53 162 ASN A N 1
ATOM 1285 C CA . ASN A 1 162 ? -19.809 -3.630 -7.363 1.00 10.12 162 ASN A CA 1
ATOM 1286 C C . ASN A 1 162 ? -18.609 -3.823 -6.446 1.00 9.06 162 ASN A C 1
ATOM 1287 O O . ASN A 1 162 ? -18.688 -3.491 -5.261 1.00 10.23 162 ASN A O 1
ATOM 1292 N N . VAL A 1 163 ? -17.498 -4.331 -6.974 1.00 9.10 163 VAL A N 1
ATOM 1293 C CA . VAL A 1 163 ? -16.292 -4.523 -6.155 1.00 8.31 163 VAL A CA 1
ATOM 1294 C C . VAL A 1 163 ? -15.910 -3.222 -5.429 1.00 7.96 163 VAL A C 1
ATOM 1295 O O . VAL A 1 163 ? -15.790 -2.169 -6.046 1.00 9.31 163 VAL A O 1
ATOM 1299 N N . ALA A 1 164 ? -15.716 -3.314 -4.116 1.00 6.91 164 ALA A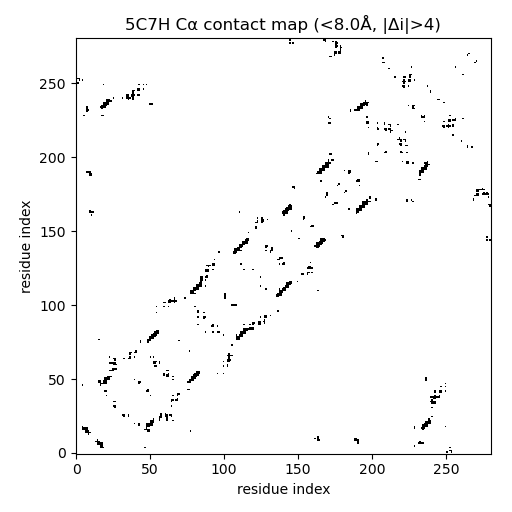 N 1
ATOM 1300 C CA . ALA A 1 164 ? -15.506 -2.114 -3.290 1.00 7.87 164 ALA A CA 1
ATOM 1301 C C . ALA A 1 164 ? -14.040 -1.827 -2.967 1.00 8.39 164 ALA A C 1
ATOM 1302 O O . ALA A 1 164 ? -13.719 -0.717 -2.571 1.00 9.61 164 ALA A O 1
ATOM 1304 N N . ALA A 1 165 ? -13.172 -2.841 -3.075 1.00 7.20 165 ALA A N 1
ATOM 1305 C CA . ALA A 1 165 ? -11.775 -2.700 -2.716 1.00 7.57 165 ALA A CA 1
ATOM 1306 C C . ALA A 1 165 ? -10.987 -3.850 -3.299 1.00 7.48 165 ALA A C 1
ATOM 1307 O O . ALA A 1 165 ? -11.540 -4.918 -3.567 1.00 7.74 165 ALA A O 1
ATOM 1309 N N . ASN A 1 166 ? -9.690 -3.615 -3.491 1.00 6.91 166 ASN A N 1
ATOM 1310 C CA . ASN A 1 166 ? -8.714 -4.678 -3.779 1.00 6.93 166 ASN A CA 1
ATOM 1311 C C . ASN A 1 166 ? -7.566 -4.543 -2.791 1.00 7.13 166 ASN A C 1
ATOM 1312 O O . ASN A 1 166 ? -6.866 -3.534 -2.785 1.00 8.00 166 ASN A O 1
ATOM 1317 N N . GLN A 1 167 ? -7.426 -5.543 -1.931 1.00 6.92 167 GLN A N 1
ATOM 1318 C CA . GLN A 1 167 ? -6.407 -5.556 -0.895 1.00 6.76 167 GLN A CA 1
ATOM 1319 C C . GLN A 1 167 ? -5.194 -6.354 -1.394 1.00 6.67 167 GLN A C 1
ATOM 1320 O O . GLN A 1 167 ? -5.274 -7.570 -1.603 1.00 7.13 167 GLN A O 1
ATOM 1326 N N . VAL A 1 168 ? -4.079 -5.660 -1.587 1.00 6.90 168 VAL A N 1
ATOM 1327 C CA . VAL A 1 168 ? -2.872 -6.226 -2.190 1.00 7.28 168 VAL A CA 1
ATOM 1328 C C . VAL A 1 168 ? -1.637 -5.744 -1.445 1.00 7.34 168 VAL A C 1
ATOM 1329 O O . VAL A 1 168 ? -1.656 -4.737 -0.738 1.00 7.40 168 VAL A O 1
ATOM 1333 N N . LEU A 1 169 ? -0.540 -6.465 -1.645 1.00 7.05 169 LEU A N 1
ATOM 1334 C CA . LEU A 1 169 ? 0.729 -6.113 -1.028 1.00 7.47 169 LEU A CA 1
ATOM 1335 C C . LEU A 1 169 ? 1.269 -4.833 -1.643 1.00 7.36 169 LEU A C 1
ATOM 1336 O O . LEU A 1 169 ? 1.443 -4.762 -2.851 1.00 8.30 169 LEU A O 1
ATOM 1341 N N . TYR A 1 170 ? 1.529 -3.823 -0.819 1.00 7.67 170 TYR A N 1
ATOM 1342 C CA . TYR A 1 170 ? 2.074 -2.552 -1.320 1.00 8.58 170 TYR A CA 1
ATOM 1343 C C . TYR A 1 170 ? 2.823 -1.867 -0.200 1.00 8.05 170 TYR A C 1
ATOM 1344 O O . TYR A 1 170 ? 2.261 -1.571 0.848 1.00 8.80 170 TYR A O 1
ATOM 1353 N N . ASN A 1 171 ? 4.113 -1.644 -0.426 1.00 8.32 171 ASN A N 1
ATOM 1354 C CA . ASN A 1 171 ? 4.958 -0.938 0.526 1.00 8.91 171 ASN A CA 1
ATOM 1355 C C . ASN A 1 171 ? 6.210 -0.489 -0.238 1.00 9.61 171 ASN A C 1
ATOM 1356 O O . ASN A 1 171 ? 6.360 -0.827 -1.408 1.00 9.84 171 ASN A O 1
ATOM 1361 N N . LEU A 1 172 ? 7.104 0.255 0.398 1.00 9.68 172 LEU A N 1
ATOM 1362 C CA . LEU A 1 172 ? 8.288 0.736 -0.316 1.00 9.81 172 LEU A CA 1
ATOM 1363 C C . LEU A 1 172 ? 9.128 -0.358 -0.962 1.00 9.96 172 LEU A C 1
ATOM 1364 O O . LEU A 1 172 ? 9.731 -0.106 -2.006 1.00 11.30 172 LEU A O 1
ATOM 1369 N N . ALA A 1 173 ? 9.168 -1.546 -0.359 1.00 9.37 173 ALA A N 1
ATOM 1370 C CA . ALA A 1 173 ? 9.940 -2.678 -0.897 1.00 10.76 173 ALA A CA 1
ATOM 1371 C C . ALA A 1 173 ? 9.183 -3.492 -1.957 1.00 10.62 173 ALA A C 1
ATOM 1372 O O . ALA A 1 173 ? 9.770 -4.403 -2.532 1.00 12.57 173 ALA A O 1
ATOM 1374 N N . ARG A 1 174 ? 7.895 -3.192 -2.172 1.00 9.81 174 ARG A N 1
ATOM 1375 C CA . ARG A 1 174 ? 6.997 -3.984 -3.029 1.00 9.86 174 ARG A CA 1
ATOM 1376 C C . ARG A 1 174 ? 6.114 -3.009 -3.793 1.00 9.44 174 ARG A C 1
ATOM 1377 O O . ARG A 1 174 ? 4.962 -2.788 -3.417 1.00 9.78 174 ARG A O 1
ATOM 1385 N N . ARG A 1 175 ? 6.661 -2.425 -4.860 1.00 9.87 175 ARG A N 1
ATOM 1386 C CA . ARG A 1 175 ? 5.999 -1.330 -5.583 1.00 10.05 175 ARG A CA 1
ATOM 1387 C C . ARG A 1 175 ? 5.426 -1.730 -6.948 1.00 9.77 175 ARG A C 1
ATOM 1388 O O . ARG A 1 175 ? 4.953 -0.866 -7.700 1.00 11.02 175 ARG A O 1
ATOM 1396 N N . GLY A 1 176 ? 5.419 -3.029 -7.243 1.00 9.87 176 GLY A N 1
ATOM 1397 C CA . GLY A 1 176 ? 4.998 -3.542 -8.552 1.00 11.00 176 GLY A CA 1
ATOM 1398 C C . GLY A 1 176 ? 3.652 -3.054 -9.045 1.00 10.61 176 GLY A C 1
ATOM 1399 O O . GLY A 1 176 ? 3.479 -2.800 -10.238 1.00 10.67 176 GLY A O 1
ATOM 1400 N N . ILE A 1 177 ? 2.683 -2.909 -8.139 1.00 9.14 177 ILE A N 1
ATOM 1401 C CA . ILE A 1 177 ? 1.336 -2.529 -8.568 1.00 9.21 177 ILE A CA 1
ATOM 1402 C C . ILE A 1 177 ? 1.270 -1.135 -9.187 1.00 9.89 177 ILE A C 1
ATOM 1403 O O . ILE A 1 177 ? 0.307 -0.811 -9.879 1.00 10.44 177 ILE A O 1
ATOM 1408 N N . GLU A 1 178 ? 2.284 -0.308 -8.944 1.00 9.95 178 GLU A N 1
ATOM 1409 C CA . GLU A 1 178 ? 2.296 1.041 -9.517 1.00 10.86 178 GLU A CA 1
ATOM 1410 C C . GLU A 1 178 ? 2.241 1.059 -11.042 1.00 10.40 178 GLU A C 1
ATOM 1411 O O . GLU A 1 178 ? 1.773 2.036 -11.630 1.00 11.48 178 GLU A O 1
ATOM 1417 N N . PHE A 1 179 ? 2.739 0.007 -11.690 1.00 10.40 179 PHE A N 1
ATOM 1418 C CA . PHE A 1 179 ? 2.801 -0.000 -13.145 1.00 10.65 179 PHE A CA 1
ATOM 1419 C C . PHE A 1 179 ? 1.440 -0.157 -13.818 1.00 11.02 179 PHE A C 1
ATOM 1420 O O . PHE A 1 179 ? 1.223 0.392 -14.901 1.00 13.32 179 PHE A O 1
ATOM 1428 N N . ASP A 1 180 ? 0.536 -0.903 -13.185 1.00 10.34 180 ASP A N 1
ATOM 1429 C CA . ASP A 1 180 ? -0.712 -1.305 -13.826 1.00 10.72 180 ASP A CA 1
ATOM 1430 C C . ASP A 1 180 ? -1.903 -1.344 -12.869 1.00 9.95 180 ASP A C 1
ATOM 1431 O O . ASP A 1 180 ? -2.863 -0.600 -13.040 1.00 10.80 180 ASP A O 1
ATOM 1436 N N . LEU A 1 181 ? -1.835 -2.195 -11.857 1.00 9.03 181 LEU A N 1
ATOM 1437 C CA . LEU A 1 181 ? -3.002 -2.459 -11.018 1.00 9.17 181 LEU A CA 1
ATOM 1438 C C . LEU A 1 181 ? -3.460 -1.222 -10.237 1.00 9.04 181 LEU A C 1
ATOM 1439 O O . LEU A 1 181 ? -4.667 -0.948 -10.160 1.00 9.95 181 LEU A O 1
ATOM 1444 N N . LEU A 1 182 ? -2.514 -0.491 -9.653 1.00 9.25 182 LEU A N 1
ATOM 1445 C CA . LEU A 1 182 ? -2.869 0.693 -8.865 1.00 9.67 182 LEU A CA 1
ATOM 1446 C C . LEU A 1 182 ? -3.501 1.789 -9.749 1.00 9.64 182 LEU A C 1
ATOM 1447 O O . LEU A 1 182 ? -4.574 2.279 -9.417 1.00 9.89 182 LEU A O 1
ATOM 1452 N N . PRO A 1 183 ? -2.876 2.141 -10.894 1.00 10.28 183 PRO A N 1
ATOM 1453 C CA . PRO A 1 183 ? -3.570 3.115 -11.747 1.00 10.71 183 PRO A CA 1
ATOM 1454 C C . PRO A 1 183 ? -4.951 2.640 -12.211 1.00 9.41 183 PRO A C 1
ATOM 1455 O O . PRO A 1 183 ? -5.874 3.457 -12.287 1.00 10.95 183 PRO A O 1
ATOM 1459 N N . ARG A 1 184 ? -5.108 1.347 -12.514 1.00 9.95 184 ARG A N 1
ATOM 1460 C CA A ARG A 1 184 ? -6.413 0.811 -12.939 0.50 9.76 184 ARG A CA 1
ATOM 1461 C CA B ARG A 1 184 ? -6.412 0.851 -12.949 0.50 9.88 184 ARG A CA 1
ATOM 1462 C C . ARG A 1 184 ? -7.453 0.979 -11.827 1.00 9.43 184 ARG A C 1
ATOM 1463 O O . ARG A 1 184 ? -8.569 1.463 -12.055 1.00 10.30 184 ARG A O 1
ATOM 1478 N N . CYS A 1 185 ? -7.092 0.568 -10.611 1.00 9.28 185 CYS A N 1
ATOM 1479 C CA . CYS A 1 185 ? -8.019 0.663 -9.489 1.00 8.98 185 CYS A CA 1
ATOM 1480 C C . CYS A 1 185 ? -8.378 2.112 -9.174 1.00 9.40 185 CYS A C 1
ATOM 1481 O O . CYS A 1 185 ? -9.551 2.422 -8.955 1.00 10.08 185 CYS A O 1
ATOM 1484 N N . ARG A 1 186 ? -7.390 3.005 -9.195 1.00 9.71 186 ARG A N 1
ATOM 1485 C CA . ARG A 1 186 ? -7.665 4.433 -9.007 1.00 10.32 186 ARG A CA 1
ATOM 1486 C C . ARG A 1 186 ? -8.646 4.951 -10.052 1.00 10.44 186 ARG A C 1
ATOM 1487 O O . ARG A 1 186 ? -9.602 5.667 -9.723 1.00 11.27 186 ARG A O 1
ATOM 1495 N N . ALA A 1 187 ? -8.438 4.569 -11.307 1.00 10.35 187 ALA A N 1
ATOM 1496 C CA . ALA A 1 187 ? -9.319 5.014 -12.389 1.00 10.91 187 ALA A CA 1
ATOM 1497 C C . ALA A 1 187 ? -10.752 4.450 -12.280 1.00 10.65 187 ALA A C 1
ATOM 1498 O O . ALA A 1 187 ? -11.703 5.100 -12.722 1.00 12.88 187 ALA A O 1
ATOM 1500 N N . GLN A 1 188 ? -10.886 3.256 -11.688 1.00 10.08 188 GLN A N 1
ATOM 1501 C CA A GLN A 1 188 ? -12.194 2.632 -11.430 0.50 10.15 188 GLN A CA 1
ATOM 1502 C CA B GLN A 1 188 ? -12.188 2.630 -11.439 0.50 10.02 188 GLN A CA 1
ATOM 1503 C C . GLN A 1 188 ? -12.864 3.167 -10.162 1.00 10.49 188 GLN A C 1
ATOM 1504 O O . GLN A 1 188 ? -14.031 2.873 -9.901 1.00 12.65 188 GLN A O 1
ATOM 1515 N N . GLY A 1 189 ? -12.136 3.943 -9.361 1.00 9.77 189 GLY A N 1
ATOM 1516 C CA . GLY A 1 189 ? -12.640 4.419 -8.082 1.00 11.06 189 GLY A CA 1
ATOM 1517 C C . GLY A 1 189 ? -12.696 3.331 -7.019 1.00 10.74 189 GLY A C 1
ATOM 1518 O O . GLY A 1 189 ? -13.482 3.421 -6.084 1.00 12.55 189 GLY A O 1
ATOM 1519 N N . VAL A 1 190 ? -11.835 2.318 -7.134 1.00 8.85 190 VAL A N 1
ATOM 1520 C CA . VAL A 1 190 ? -11.790 1.184 -6.201 1.00 9.05 190 VAL A CA 1
ATOM 1521 C C . VAL A 1 190 ? -10.563 1.359 -5.290 1.00 8.68 190 VAL A C 1
ATOM 1522 O O . VAL A 1 190 ? -9.429 1.229 -5.755 1.00 9.32 190 VAL A O 1
ATOM 1526 N N . PRO A 1 191 ? -10.773 1.611 -3.981 1.00 9.05 191 PRO A N 1
ATOM 1527 C CA . PRO A 1 191 ? -9.623 1.728 -3.079 1.00 9.43 191 PRO A CA 1
ATOM 1528 C C . PRO A 1 191 ? -8.724 0.499 -3.084 1.00 8.85 191 PRO A C 1
ATOM 1529 O O . PRO A 1 191 ? -9.209 -0.643 -3.146 1.00 9.00 191 PRO A O 1
ATOM 1533 N N . VAL A 1 192 ? -7.425 0.749 -3.015 1.00 8.77 192 VAL A N 1
ATOM 1534 C CA . VAL A 1 192 ? -6.450 -0.296 -2.769 1.00 8.39 192 VAL A CA 1
ATOM 1535 C C . VAL A 1 192 ? -6.144 -0.294 -1.284 1.00 7.58 192 VAL A C 1
ATOM 1536 O O . VAL A 1 192 ? -5.795 0.743 -0.714 1.00 9.48 192 VAL A O 1
ATOM 1540 N N . MET A 1 193 ? -6.296 -1.453 -0.652 1.00 7.43 193 MET A N 1
ATOM 1541 C CA . MET A 1 193 ? -5.851 -1.628 0.729 1.00 7.27 193 MET A CA 1
ATOM 1542 C C . MET A 1 193 ? -4.443 -2.207 0.665 1.00 7.21 193 MET A C 1
ATOM 1543 O O . MET A 1 193 ? -4.253 -3.308 0.137 1.00 8.25 193 MET A O 1
ATOM 1548 N N . ALA A 1 194 ? -3.465 -1.439 1.158 1.00 7.39 194 ALA A N 1
ATOM 1549 C CA . ALA A 1 194 ? -2.052 -1.818 1.156 1.00 7.07 194 ALA A CA 1
ATOM 1550 C C . ALA A 1 194 ? -1.766 -2.671 2.371 1.00 7.07 194 ALA A C 1
ATOM 1551 O O . ALA A 1 194 ? -1.626 -2.162 3.489 1.00 8.31 194 ALA A O 1
ATOM 1553 N N . TYR A 1 195 ? -1.732 -3.979 2.161 1.00 7.26 195 TYR A N 1
ATOM 1554 C CA . TYR A 1 195 ? -1.366 -4.877 3.246 1.00 7.54 195 TYR A CA 1
ATOM 1555 C C . TYR A 1 195 ? 0.149 -4.968 3.406 1.00 7.60 195 TYR A C 1
ATOM 1556 O O . TYR A 1 195 ? 0.910 -4.581 2.522 1.00 7.99 195 TYR A O 1
ATOM 1565 N N . SER A 1 196 ? 0.552 -5.444 4.580 1.00 8.14 196 SER A N 1
ATOM 1566 C CA . SER A 1 196 ? 1.952 -5.478 5.001 1.00 7.08 196 SER A CA 1
ATOM 1567 C C . SER A 1 196 ? 2.679 -4.177 4.638 1.00 7.30 196 SER A C 1
ATOM 1568 O O . SER A 1 196 ? 3.719 -4.193 3.964 1.00 8.24 196 SER A O 1
ATOM 1571 N N . PRO A 1 197 ? 2.183 -3.034 5.146 1.00 7.73 197 PRO A N 1
ATOM 1572 C CA . PRO A 1 197 ? 2.786 -1.736 4.790 1.00 8.34 197 PRO A CA 1
ATOM 1573 C C . PRO A 1 197 ? 4.198 -1.513 5.342 1.00 8.23 197 PRO A C 1
ATOM 1574 O O . PRO A 1 197 ? 4.896 -0.601 4.867 1.00 8.78 197 PRO A O 1
ATOM 1578 N N . LEU A 1 198 ? 4.591 -2.321 6.341 1.00 8.10 198 LEU A N 1
ATOM 1579 C CA . LEU A 1 198 ? 5.959 -2.337 6.856 1.00 9.20 198 LEU A CA 1
ATOM 1580 C C . LEU A 1 198 ? 6.756 -3.526 6.316 1.00 9.65 198 LEU A C 1
ATOM 1581 O O . LEU A 1 198 ? 7.851 -3.828 6.818 1.00 10.38 198 LEU A O 1
ATOM 1586 N N . ASP A 1 199 ? 6.232 -4.176 5.273 1.00 9.79 199 ASP A N 1
ATOM 1587 C CA . ASP A 1 199 ? 6.761 -5.444 4.777 1.00 9.55 199 ASP A CA 1
ATOM 1588 C C . ASP A 1 199 ? 7.016 -6.449 5.914 1.00 9.34 199 ASP A C 1
ATOM 1589 O O . ASP A 1 199 ? 8.030 -7.133 5.951 1.00 10.10 199 ASP A O 1
ATOM 1594 N N . GLU A 1 200 ? 6.066 -6.533 6.841 1.00 8.84 200 GLU A N 1
ATOM 1595 C CA . GLU A 1 200 ? 6.156 -7.448 8.000 1.00 9.42 200 GLU A CA 1
ATOM 1596 C C . GLU A 1 200 ? 7.386 -7.187 8.871 1.00 9.80 200 GLU A C 1
ATOM 1597 O O . GLU A 1 200 ? 7.853 -8.076 9.573 1.00 12.81 200 GLU A O 1
ATOM 1603 N N . GLY A 1 201 ? 7.861 -5.942 8.851 1.00 10.22 201 GLY A N 1
ATOM 1604 C CA . GLY A 1 201 ? 9.050 -5.537 9.600 1.00 11.20 201 GLY A CA 1
ATOM 1605 C C . GLY A 1 201 ? 10.334 -5.514 8.790 1.00 11.20 201 GLY A C 1
ATOM 1606 O O . GLY A 1 201 ? 11.321 -4.919 9.218 1.00 13.75 201 GLY A O 1
ATOM 1607 N N . ARG A 1 202 ? 10.344 -6.174 7.634 1.00 10.54 202 ARG A N 1
ATOM 1608 C CA . ARG A 1 202 ? 11.594 -6.368 6.883 1.00 12.64 202 ARG A CA 1
ATOM 1609 C C . ARG A 1 202 ? 12.141 -5.083 6.299 1.00 13.60 202 ARG A C 1
ATOM 1610 O O . ARG A 1 202 ? 13.359 -4.900 6.190 1.00 16.57 202 ARG A O 1
ATOM 1618 N N . LEU A 1 203 ? 11.228 -4.192 5.949 1.00 13.75 203 LEU A N 1
ATOM 1619 C CA . LEU A 1 203 ? 11.533 -2.923 5.314 1.00 15.15 203 LEU A CA 1
ATOM 1620 C C . LEU A 1 203 ? 12.233 -1.983 6.293 1.00 15.91 203 LEU A C 1
ATOM 1621 O O . LEU A 1 203 ? 12.986 -1.096 5.882 1.00 16.50 203 LEU A O 1
ATOM 1626 N N . LEU A 1 204 ? 12.043 -2.215 7.596 1.00 16.11 204 LEU A N 1
ATOM 1627 C CA . LEU A 1 204 ? 12.490 -1.280 8.616 1.00 19.69 204 LEU A CA 1
ATOM 1628 C C . LEU A 1 204 ? 14.011 -1.253 8.794 1.00 17.21 204 LEU A C 1
ATOM 1629 O O . LEU A 1 204 ? 14.523 -0.328 9.393 1.00 20.39 204 LEU A O 1
ATOM 1634 N N . HIS A 1 205 ? 14.713 -2.243 8.234 1.00 16.33 205 HIS A N 1
ATOM 1635 C CA . HIS A 1 205 ? 16.181 -2.308 8.253 1.00 17.11 205 HIS A CA 1
ATOM 1636 C C . HIS A 1 205 ? 16.851 -1.598 7.089 1.00 17.24 205 HIS A C 1
ATOM 1637 O O . HIS A 1 205 ? 18.069 -1.592 6.991 1.00 19.45 205 HIS A O 1
ATOM 1644 N N . ASP A 1 206 ? 16.076 -0.986 6.208 1.00 17.77 206 ASP A N 1
ATOM 1645 C CA . ASP A 1 206 ? 16.643 -0.352 5.042 1.00 19.37 206 ASP A CA 1
ATOM 1646 C C . ASP A 1 206 ? 17.442 0.896 5.434 1.00 20.35 206 ASP A C 1
ATOM 1647 O O . ASP A 1 206 ? 16.967 1.721 6.220 1.00 22.00 206 ASP A O 1
ATOM 1652 N N . ALA A 1 207 ? 18.642 1.033 4.864 1.00 22.30 207 ALA A N 1
ATOM 1653 C CA . ALA A 1 207 ? 19.544 2.139 5.195 1.00 23.35 207 ALA A CA 1
ATOM 1654 C C . ALA A 1 207 ? 18.934 3.504 4.896 1.00 23.73 207 ALA A C 1
ATOM 1655 O O . ALA A 1 207 ? 19.049 4.436 5.700 1.00 25.58 207 ALA A O 1
ATOM 1657 N N . ASP A 1 208 ? 18.295 3.629 3.739 1.00 23.95 208 ASP A N 1
ATOM 1658 C CA . ASP A 1 208 ? 17.763 4.924 3.340 1.00 22.27 208 ASP A CA 1
ATOM 1659 C C . ASP A 1 208 ? 16.573 5.310 4.207 1.00 22.43 208 ASP A C 1
ATOM 1660 O O . ASP A 1 208 ? 16.412 6.467 4.580 1.00 23.62 208 ASP A O 1
ATOM 1665 N N . LEU A 1 209 ? 15.755 4.324 4.544 1.00 22.04 209 LEU A N 1
ATOM 1666 C CA . LEU A 1 209 ? 14.625 4.559 5.419 1.00 21.48 209 LEU A CA 1
ATOM 1667 C C . LEU A 1 209 ? 15.085 5.028 6.812 1.00 22.31 209 LEU A C 1
ATOM 1668 O O . LEU A 1 209 ? 14.550 5.991 7.367 1.00 24.11 209 LEU A O 1
ATOM 1673 N N . ILE A 1 210 ? 16.117 4.376 7.335 1.00 23.62 210 ILE A N 1
ATOM 1674 C CA . ILE A 1 210 ? 16.748 4.782 8.593 1.00 23.58 210 ILE A CA 1
ATOM 1675 C C . ILE A 1 210 ? 17.297 6.230 8.513 1.00 26.00 210 ILE A C 1
ATOM 1676 O O . ILE A 1 210 ? 17.138 7.011 9.449 1.00 25.57 210 ILE A O 1
ATOM 1681 N N . HIS A 1 211 ? 17.939 6.563 7.394 1.00 24.46 211 HIS A N 1
ATOM 1682 C CA . HIS A 1 211 ? 18.506 7.902 7.156 1.00 24.09 211 HIS A CA 1
ATOM 1683 C C . HIS A 1 211 ? 17.417 8.990 7.166 1.00 23.65 211 HIS A C 1
ATOM 1684 O O . HIS A 1 211 ? 17.531 10.007 7.856 1.00 24.07 211 HIS A O 1
ATOM 1691 N N . ILE A 1 212 ? 16.343 8.754 6.429 1.00 22.21 212 ILE A N 1
ATOM 1692 C CA . ILE A 1 212 ? 15.253 9.734 6.349 1.00 21.63 212 ILE A CA 1
ATOM 1693 C C . ILE A 1 212 ? 14.521 9.872 7.694 1.00 20.96 212 ILE A C 1
ATOM 1694 O O . ILE A 1 212 ? 14.184 10.985 8.106 1.00 21.58 212 ILE A O 1
ATOM 1699 N N . ALA A 1 213 ? 14.302 8.753 8.377 1.00 20.10 213 ALA A N 1
ATOM 1700 C CA . ALA A 1 213 ? 13.685 8.763 9.703 1.00 22.09 213 ALA A CA 1
ATOM 1701 C C . ALA A 1 213 ? 14.487 9.612 10.693 1.00 25.11 213 ALA A C 1
ATOM 1702 O O . ALA A 1 213 ? 13.924 10.442 11.416 1.00 23.89 213 ALA A O 1
ATOM 1704 N N . LYS A 1 214 ? 15.807 9.432 10.692 1.00 24.42 214 LYS A N 1
ATOM 1705 C CA . LYS A 1 214 ? 16.695 10.213 11.555 1.00 27.77 214 LYS A CA 1
ATOM 1706 C C . LYS A 1 214 ? 16.537 11.718 11.300 1.00 27.07 214 LYS A C 1
ATOM 1707 O O . LYS A 1 214 ? 16.451 12.502 12.246 1.00 38.10 214 LYS A O 1
ATOM 1709 N N . ALA A 1 215 ? 16.456 12.104 10.028 1.00 26.40 215 ALA A N 1
ATOM 1710 C CA . ALA A 1 215 ? 16.290 13.520 9.646 1.00 28.01 215 ALA A CA 1
ATOM 1711 C C . ALA A 1 215 ? 14.985 14.148 10.163 1.00 27.06 215 ALA A C 1
ATOM 1712 O O . ALA A 1 215 ? 14.937 15.355 10.406 1.00 31.57 215 ALA A O 1
ATOM 1714 N N . HIS A 1 216 ? 13.944 13.325 10.318 1.00 26.40 216 HIS A N 1
ATOM 1715 C CA . HIS A 1 216 ? 12.637 13.749 10.856 1.00 25.30 216 HIS A CA 1
ATOM 1716 C C . HIS A 1 216 ? 12.424 13.487 12.355 1.00 25.83 216 HIS A C 1
ATOM 1717 O O . HIS A 1 216 ? 11.323 13.712 12.861 1.00 24.99 216 HIS A O 1
ATOM 1724 N N . GLN A 1 217 ? 13.460 13.033 13.065 1.00 28.02 217 GLN A N 1
ATOM 1725 C CA . GLN A 1 217 ? 13.320 12.571 14.454 1.00 29.44 217 GLN A CA 1
ATOM 1726 C C . GLN A 1 217 ? 12.149 11.588 14.592 1.00 24.29 217 GLN A C 1
ATOM 1727 O O . GLN A 1 217 ? 11.339 11.673 15.516 1.00 27.21 217 GLN A O 1
ATOM 1729 N N . ALA A 1 218 ? 12.078 10.666 13.639 1.00 21.85 218 ALA A N 1
ATOM 1730 C CA . ALA A 1 218 ? 10.975 9.719 13.516 1.00 18.90 218 ALA A CA 1
ATOM 1731 C C . ALA A 1 218 ? 11.563 8.319 13.441 1.00 18.41 218 ALA A C 1
ATOM 1732 O O . ALA A 1 218 ? 12.781 8.146 13.486 1.00 22.96 218 ALA A O 1
ATOM 1734 N N . THR A 1 219 ? 10.696 7.318 13.367 1.00 15.41 219 THR A N 1
ATOM 1735 C CA . THR A 1 219 ? 11.134 5.935 13.206 1.00 14.95 219 THR A CA 1
ATOM 1736 C C . THR A 1 219 ? 10.995 5.496 11.749 1.00 14.41 219 THR A C 1
ATOM 1737 O O . THR A 1 219 ? 10.187 6.065 11.013 1.00 15.14 219 THR A O 1
ATOM 1741 N N . PRO A 1 220 ? 11.767 4.469 11.335 1.00 14.07 220 PRO A N 1
ATOM 1742 C CA . PRO A 1 220 ? 11.587 3.914 9.993 1.00 13.75 220 PRO A CA 1
ATOM 1743 C C . PRO A 1 220 ? 10.144 3.507 9.687 1.00 12.81 220 PRO A C 1
ATOM 1744 O O . PRO A 1 220 ? 9.652 3.779 8.591 1.00 13.10 220 PRO A O 1
ATOM 1748 N N . ALA A 1 221 ? 9.463 2.894 10.652 1.00 12.48 221 ALA A N 1
ATOM 1749 C CA . ALA A 1 221 ? 8.060 2.516 10.460 1.00 12.67 221 ALA A CA 1
ATOM 1750 C C . ALA A 1 221 ? 7.195 3.732 10.144 1.00 11.81 221 ALA A C 1
ATOM 1751 O O . ALA A 1 221 ? 6.330 3.679 9.248 1.00 11.90 221 ALA A O 1
ATOM 1753 N N . GLN A 1 222 ? 7.438 4.836 10.847 1.00 11.66 222 GLN A N 1
ATOM 1754 C CA . GLN A 1 222 ? 6.666 6.050 10.585 1.00 12.75 222 GLN A CA 1
ATOM 1755 C C . GLN A 1 222 ? 6.903 6.584 9.172 1.00 11.85 222 GLN A C 1
ATOM 1756 O O . GLN A 1 222 ? 5.963 7.042 8.524 1.00 11.92 222 GLN A O 1
ATOM 1762 N N . VAL A 1 223 ? 8.142 6.523 8.691 1.00 11.53 223 VAL A N 1
ATOM 1763 C CA . VAL A 1 223 ? 8.425 6.979 7.336 1.00 11.91 223 VAL A CA 1
ATOM 1764 C C . VAL A 1 223 ? 7.750 6.074 6.300 1.00 11.49 223 VAL A C 1
ATOM 1765 O O . VAL A 1 223 ? 7.202 6.559 5.306 1.00 11.81 223 VAL A O 1
ATOM 1769 N N . ALA A 1 224 ? 7.776 4.762 6.538 1.00 10.71 224 ALA A N 1
ATOM 1770 C CA . ALA A 1 224 ? 7.124 3.808 5.627 1.00 10.31 224 ALA A CA 1
ATOM 1771 C C . ALA A 1 224 ? 5.621 4.087 5.508 1.00 10.44 224 ALA A C 1
ATOM 1772 O O . ALA A 1 224 ? 5.068 4.029 4.411 1.00 10.53 224 ALA A O 1
ATOM 1774 N N . LEU A 1 225 ? 4.974 4.400 6.633 1.00 9.73 225 LEU A N 1
ATOM 1775 C CA . LEU A 1 225 ? 3.552 4.736 6.635 1.00 9.83 225 LEU A CA 1
ATOM 1776 C C . LEU A 1 225 ? 3.306 6.120 6.046 1.00 9.41 225 LEU A C 1
ATOM 1777 O O . LEU A 1 225 ? 2.327 6.320 5.335 1.00 11.01 225 LEU A O 1
ATOM 1782 N N . ALA A 1 226 ? 4.184 7.078 6.339 1.00 10.39 226 ALA A N 1
ATOM 1783 C CA . ALA A 1 226 ? 4.070 8.412 5.749 1.00 11.51 226 ALA A CA 1
ATOM 1784 C C . ALA A 1 226 ? 4.142 8.345 4.221 1.00 11.23 226 ALA A C 1
ATOM 1785 O O . ALA A 1 226 ? 3.412 9.056 3.533 1.00 11.66 226 ALA A O 1
ATOM 1787 N N . PHE A 1 227 ? 4.998 7.473 3.685 1.00 10.66 227 PHE A N 1
ATOM 1788 C CA . PHE A 1 227 ? 5.038 7.279 2.238 1.00 11.34 227 PHE A CA 1
ATOM 1789 C C . PHE A 1 227 ? 3.654 6.873 1.716 1.00 10.34 227 PHE A C 1
ATOM 1790 O O . PHE A 1 227 ? 3.154 7.445 0.746 1.00 11.34 227 PHE A O 1
ATOM 1798 N N . LEU A 1 228 ? 3.038 5.871 2.337 1.00 10.07 228 LEU A N 1
ATOM 1799 C CA . LEU A 1 228 ? 1.740 5.409 1.859 1.00 9.93 228 LEU A CA 1
ATOM 1800 C C . LEU A 1 228 ? 0.654 6.479 1.979 1.00 9.59 228 LEU A C 1
ATOM 1801 O O . LEU A 1 228 ? -0.242 6.509 1.153 1.00 10.53 228 LEU A O 1
ATOM 1806 N N . LYS A 1 229 ? 0.754 7.371 2.974 1.00 10.00 229 LYS A N 1
ATOM 1807 C CA . LYS A 1 229 ? -0.209 8.471 3.122 1.00 10.74 229 LYS A CA 1
ATOM 1808 C C . LYS A 1 229 ? -0.191 9.406 1.913 1.00 11.24 229 LYS A C 1
ATOM 1809 O O . LYS A 1 229 ? -1.208 10.015 1.587 1.00 12.69 229 LYS A O 1
ATOM 1815 N N . THR A 1 230 ? 0.958 9.507 1.240 1.00 11.29 230 THR A N 1
ATOM 1816 C CA . THR A 1 230 ? 1.067 10.334 0.029 1.00 11.90 230 THR A CA 1
ATOM 1817 C C . THR A 1 230 ? 0.471 9.683 -1.221 1.00 12.60 230 THR A C 1
ATOM 1818 O O . THR A 1 230 ? 0.422 10.325 -2.276 1.00 16.08 230 THR A O 1
ATOM 1822 N N . CYS A 1 231 ? 0.048 8.422 -1.114 1.00 11.75 231 CYS A N 1
ATOM 1823 C CA . CYS A 1 231 ? -0.526 7.682 -2.238 1.00 12.37 231 CYS A CA 1
ATOM 1824 C C . CYS A 1 231 ? -2.054 7.779 -2.197 1.00 12.12 231 CYS A C 1
ATOM 1825 O O . CYS A 1 231 ? -2.698 7.219 -1.300 1.00 12.82 231 CYS A O 1
ATOM 1828 N N . SER A 1 232 ? -2.634 8.496 -3.158 1.00 12.47 232 SER A N 1
ATOM 1829 C CA . SER A 1 232 ? -4.087 8.622 -3.227 1.00 12.64 232 SER A CA 1
ATOM 1830 C C . SER A 1 232 ? -4.734 7.257 -3.452 1.00 11.54 232 SER A C 1
ATOM 1831 O O . SER A 1 232 ? -4.142 6.357 -4.062 1.00 11.11 232 SER A O 1
ATOM 1834 N N . GLY A 1 233 ? -5.944 7.104 -2.934 1.00 11.00 233 GLY A N 1
ATOM 1835 C CA . GLY A 1 233 ? -6.740 5.911 -3.171 1.00 10.38 233 GLY A CA 1
ATOM 1836 C C . GLY A 1 233 ? -6.224 4.654 -2.496 1.00 9.40 233 GLY A C 1
ATOM 1837 O O . GLY A 1 233 ? -6.561 3.549 -2.937 1.00 10.54 233 GLY A O 1
ATOM 1838 N N . VAL A 1 234 ? -5.429 4.835 -1.428 1.00 8.46 234 VAL A N 1
ATOM 1839 C CA . VAL A 1 234 ? -4.796 3.750 -0.696 1.00 8.56 234 VAL A CA 1
ATOM 1840 C C . VAL A 1 234 ? -5.125 3.856 0.794 1.00 7.51 234 VAL A C 1
ATOM 1841 O O . VAL A 1 234 ? -5.047 4.933 1.375 1.00 9.03 234 VAL A O 1
ATOM 1845 N N . ILE A 1 235 ? -5.490 2.720 1.392 1.00 7.80 235 ILE A N 1
ATOM 1846 C CA . ILE A 1 235 ? -5.666 2.573 2.839 1.00 8.25 235 ILE A CA 1
ATOM 1847 C C . ILE A 1 235 ? -4.573 1.618 3.331 1.00 8.46 235 ILE A C 1
ATOM 1848 O O . ILE A 1 235 ? -4.504 0.494 2.848 1.00 8.81 235 ILE A O 1
ATOM 1853 N N . SER A 1 236 ? -3.731 2.060 4.268 1.00 7.82 236 SER A N 1
ATOM 1854 C CA . SER A 1 236 ? -2.673 1.200 4.838 1.00 8.27 236 SER A CA 1
ATOM 1855 C C . SER A 1 236 ? -3.188 0.534 6.118 1.00 8.05 236 SER A C 1
ATOM 1856 O O . SER A 1 236 ? -3.950 1.154 6.870 1.00 9.44 236 SER A O 1
ATOM 1859 N N . ILE A 1 237 ? -2.744 -0.697 6.390 1.00 7.44 237 ILE A N 1
ATOM 1860 C CA . ILE A 1 237 ? -3.272 -1.473 7.536 1.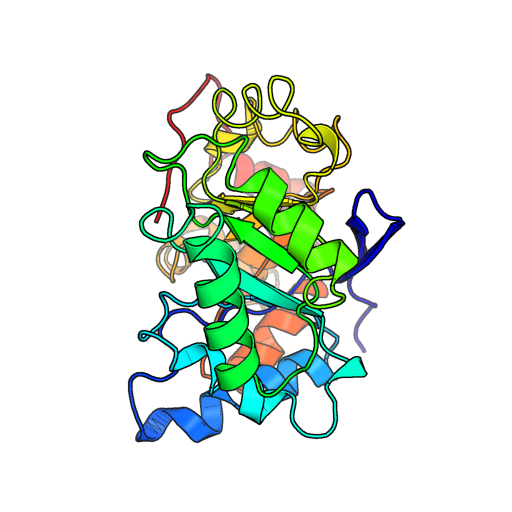00 7.86 237 ILE A CA 1
ATOM 1861 C C . ILE A 1 237 ? -2.150 -2.121 8.361 1.00 7.79 237 ILE A C 1
ATOM 1862 O O . ILE A 1 237 ? -2.104 -3.328 8.527 1.00 8.58 237 ILE A O 1
ATOM 1867 N N . PRO A 1 238 ? -1.263 -1.294 8.955 1.00 7.94 238 PRO A N 1
ATOM 1868 C CA . PRO A 1 238 ? -0.200 -1.879 9.770 1.00 7.84 238 PRO A CA 1
ATOM 1869 C C . PRO A 1 238 ? -0.743 -2.638 10.977 1.00 7.89 238 PRO A C 1
ATOM 1870 O O . PRO A 1 238 ? -1.758 -2.227 11.562 1.00 8.49 238 PRO A O 1
ATOM 1874 N N . LYS A 1 239 ? -0.087 -3.740 11.330 1.00 7.66 239 LYS A N 1
ATOM 1875 C CA . LYS A 1 239 ? -0.459 -4.536 12.510 1.00 8.10 239 LYS A CA 1
ATOM 1876 C C . LYS A 1 239 ? 0.537 -4.340 13.622 1.00 7.97 239 LYS A C 1
ATOM 1877 O O . LYS A 1 239 ? 1.736 -4.430 13.401 1.00 8.49 239 LYS A O 1
ATOM 1883 N N . THR A 1 240 ? 0.041 -4.131 14.838 1.00 8.43 240 THR A N 1
ATOM 1884 C CA . THR A 1 240 ? 0.888 -4.219 16.024 1.00 9.03 240 THR A CA 1
ATOM 1885 C C . THR A 1 240 ? 0.104 -4.737 17.220 1.00 8.84 240 THR A C 1
ATOM 1886 O O . THR A 1 240 ? -1.041 -4.337 17.453 1.00 10.31 240 THR A O 1
ATOM 1890 N N . GLY A 1 241 ? 0.739 -5.618 17.991 1.00 8.98 241 GLY A N 1
ATOM 1891 C CA . GLY A 1 241 ? 0.211 -6.059 19.281 1.00 10.47 241 GLY A CA 1
ATOM 1892 C C . GLY A 1 241 ? 0.518 -5.144 20.450 1.00 10.81 241 GLY A C 1
ATOM 1893 O O . GLY A 1 241 ? 0.208 -5.491 21.583 1.00 12.96 241 GLY A O 1
ATOM 1894 N N . SER A 1 242 ? 1.118 -3.980 20.184 1.00 10.75 242 SER A N 1
ATOM 1895 C CA . SER A 1 242 ? 1.550 -3.042 21.227 1.00 11.75 242 SER A CA 1
ATOM 1896 C C . SER A 1 242 ? 0.785 -1.726 21.142 1.00 11.68 242 SER A C 1
ATOM 1897 O O . SER A 1 242 ? 0.884 -1.040 20.133 1.00 11.60 242 SER A O 1
ATOM 1900 N N . PRO A 1 243 ? 0.060 -1.339 22.212 1.00 11.72 243 PRO A N 1
ATOM 1901 C CA . PRO A 1 243 ? -0.574 -0.006 22.180 1.00 12.64 243 PRO A CA 1
ATOM 1902 C C . PRO A 1 243 ? 0.414 1.157 22.001 1.00 12.69 243 PRO A C 1
ATOM 1903 O O . PRO A 1 243 ? 0.051 2.174 21.400 1.00 14.08 243 PRO A O 1
ATOM 1907 N N . GLU A 1 244 ? 1.651 1.008 22.488 1.00 13.23 244 GLU A N 1
ATOM 1908 C CA . GLU A 1 244 ? 2.672 2.040 22.278 1.00 13.88 244 GLU A CA 1
ATOM 1909 C C . GLU A 1 244 ? 2.965 2.198 20.789 1.00 12.35 244 GLU A C 1
ATOM 1910 O O . GLU A 1 244 ? 3.101 3.318 20.292 1.00 13.90 244 GLU A O 1
ATOM 1913 N N . ARG A 1 245 ? 3.060 1.075 20.075 1.00 11.68 245 ARG A N 1
ATOM 1914 C CA . ARG A 1 245 ? 3.271 1.134 18.632 1.00 12.09 245 ARG A CA 1
ATOM 1915 C C . ARG A 1 245 ? 2.032 1.612 17.884 1.00 10.94 245 ARG A C 1
ATOM 1916 O O . ARG A 1 245 ? 2.169 2.243 16.846 1.00 11.85 245 ARG A O 1
ATOM 1924 N N . ALA A 1 246 ? 0.831 1.348 18.398 1.00 10.82 246 ALA A N 1
ATOM 1925 C CA . ALA A 1 246 ? -0.381 1.905 17.775 1.00 11.24 246 ALA A CA 1
ATOM 1926 C C . ALA A 1 246 ? -0.320 3.436 17.789 1.00 11.83 246 ALA A C 1
ATOM 1927 O O . ALA A 1 246 ? -0.615 4.094 16.788 1.00 11.59 246 ALA A O 1
ATOM 1929 N N . ARG A 1 247 ? 0.086 3.993 18.929 1.00 11.51 247 ARG A N 1
ATOM 1930 C CA . ARG A 1 247 ? 0.286 5.445 19.062 1.00 12.01 247 ARG A CA 1
ATOM 1931 C C . ARG A 1 247 ? 1.370 5.969 18.100 1.00 12.58 247 ARG A C 1
ATOM 1932 O O . ARG A 1 247 ? 1.193 7.000 17.450 1.00 13.50 247 ARG A O 1
ATOM 1940 N N . GLU A 1 248 ? 2.479 5.248 18.006 1.00 12.59 248 GLU A N 1
ATOM 1941 C CA . GLU A 1 248 ? 3.550 5.597 17.064 1.00 13.43 248 GLU A CA 1
ATOM 1942 C C . GLU A 1 248 ? 3.067 5.590 15.613 1.00 11.74 248 GLU A C 1
ATOM 1943 O O . GLU A 1 248 ? 3.390 6.487 14.838 1.00 12.55 248 GLU A O 1
ATOM 1949 N N . ASN A 1 249 ? 2.298 4.574 15.252 1.00 11.21 249 ASN A N 1
ATOM 1950 C CA . ASN A 1 249 ? 1.797 4.457 13.894 1.00 11.10 249 ASN A CA 1
ATOM 1951 C C . ASN A 1 249 ? 0.839 5.601 13.574 1.00 10.95 249 ASN A C 1
ATOM 1952 O O . ASN A 1 249 ? 0.915 6.177 12.498 1.00 11.45 249 ASN A O 1
ATOM 1957 N N . ARG A 1 250 ? -0.029 5.956 14.523 1.00 11.04 250 ARG A N 1
ATOM 1958 C CA . ARG A 1 250 ? -0.894 7.130 14.359 1.00 11.79 250 ARG A CA 1
ATOM 1959 C C . ARG A 1 250 ? -0.075 8.385 14.078 1.00 10.92 250 ARG A C 1
ATOM 1960 O O . ARG A 1 250 ? -0.427 9.191 13.204 1.00 12.59 250 ARG A O 1
ATOM 1968 N N . ASP A 1 251 ? 0.998 8.557 14.849 1.00 11.68 251 ASP A N 1
ATOM 1969 C CA . ASP A 1 251 ? 1.847 9.745 14.732 1.00 13.52 251 ASP A CA 1
ATOM 1970 C C . ASP A 1 251 ? 2.590 9.822 13.393 1.00 12.07 251 ASP A C 1
ATOM 1971 O O . ASP A 1 251 ? 3.063 10.890 13.011 1.00 13.98 251 ASP A O 1
ATOM 1976 N N . ALA A 1 252 ? 2.685 8.707 12.665 1.00 11.47 252 ALA A N 1
ATOM 1977 C CA . ALA A 1 252 ? 3.263 8.733 11.313 1.00 12.97 252 ALA A CA 1
ATOM 1978 C C . ALA A 1 252 ? 2.536 9.707 10.388 1.00 11.80 252 ALA A C 1
ATOM 1979 O O . ALA A 1 252 ? 3.117 10.211 9.424 1.00 13.17 252 ALA A O 1
ATOM 1981 N N . MET A 1 253 ? 1.257 9.949 10.673 1.00 12.32 253 MET A N 1
ATOM 1982 C CA . MET A 1 253 ? 0.445 10.842 9.853 1.00 12.56 253 MET A CA 1
ATOM 1983 C C . MET A 1 253 ? 0.835 12.321 9.992 1.00 14.54 253 MET A C 1
ATOM 1984 O O . MET A 1 253 ? 0.431 13.151 9.165 1.00 16.40 253 MET A O 1
ATOM 1989 N N . ASP A 1 254 ? 1.617 12.649 11.026 1.00 14.56 254 ASP A N 1
ATOM 1990 C CA . ASP A 1 254 ? 2.118 14.013 11.249 1.00 18.56 254 ASP A CA 1
ATOM 1991 C C . ASP A 1 254 ? 3.388 14.360 10.473 1.00 20.33 254 ASP A C 1
ATOM 1992 O O . ASP A 1 254 ? 3.755 15.533 10.397 1.00 25.80 254 ASP A O 1
ATOM 1997 N N . ILE A 1 255 ? 4.056 13.359 9.908 1.00 17.34 255 ILE A N 1
ATOM 1998 C CA . ILE A 1 255 ? 5.295 13.578 9.158 1.00 18.18 255 ILE A CA 1
ATOM 1999 C C . ILE A 1 255 ? 4.982 14.296 7.847 1.00 18.65 255 ILE A C 1
ATOM 2000 O O . ILE A 1 255 ? 4.043 13.936 7.142 1.00 20.09 255 ILE A O 1
ATOM 2005 N N . HIS A 1 256 ? 5.773 15.319 7.541 1.00 19.70 256 HIS A N 1
ATOM 2006 C CA . HIS A 1 256 ? 5.680 16.030 6.280 1.00 21.12 256 HIS A CA 1
ATOM 2007 C C . HIS A 1 256 ? 6.885 15.633 5.435 1.00 21.33 256 HIS A C 1
ATOM 2008 O O . HIS A 1 256 ? 7.979 16.147 5.640 1.00 22.34 256 HIS A O 1
ATOM 2015 N N . LEU A 1 257 ? 6.699 14.693 4.509 1.00 18.69 257 LEU A N 1
ATOM 2016 C CA . LEU A 1 257 ? 7.789 14.302 3.612 1.00 19.27 257 LEU A CA 1
ATOM 2017 C C . LEU A 1 257 ? 7.993 15.387 2.567 1.00 20.29 257 LEU A C 1
ATOM 2018 O O . LEU A 1 257 ? 7.041 15.848 1.943 1.00 24.36 257 LEU A O 1
ATOM 2023 N N . THR A 1 258 ? 9.241 15.809 2.409 1.00 22.12 258 THR A N 1
ATOM 2024 C CA . THR A 1 258 ? 9.585 16.860 1.466 1.00 23.54 258 THR A CA 1
ATOM 2025 C C . THR A 1 258 ? 9.666 16.308 0.043 1.00 22.47 258 THR A C 1
ATOM 2026 O O . THR A 1 258 ? 9.715 15.103 -0.177 1.00 22.52 258 THR A O 1
ATOM 2030 N N . THR A 1 259 ? 9.700 17.215 -0.923 1.00 25.44 259 THR A N 1
ATOM 2031 C CA . THR A 1 259 ? 9.907 16.848 -2.325 1.00 26.96 259 THR A CA 1
ATOM 2032 C C . THR A 1 259 ? 11.208 16.055 -2.486 1.00 24.39 259 THR A C 1
ATOM 2033 O O . THR A 1 259 ? 11.246 15.030 -3.173 1.00 24.82 259 THR A O 1
ATOM 2037 N N . GLU A 1 260 ? 12.264 16.527 -1.831 1.00 26.04 260 GLU A N 1
ATOM 2038 C CA . GLU A 1 260 ? 13.544 15.826 -1.826 1.00 25.63 260 GLU A CA 1
ATOM 2039 C C . GLU A 1 260 ? 13.440 14.432 -1.199 1.00 20.42 260 GLU A C 1
ATOM 2040 O O . GLU A 1 260 ? 14.009 13.478 -1.739 1.00 22.10 260 GLU A O 1
ATOM 2043 N N . ASN A 1 261 ? 12.720 14.313 -0.079 1.00 20.37 261 ASN A N 1
ATOM 2044 C CA . ASN A 1 261 ? 12.484 13.001 0.556 1.00 18.99 261 ASN A CA 1
ATOM 2045 C C . ASN A 1 261 ? 11.855 12.008 -0.406 1.00 18.64 261 ASN A C 1
ATOM 2046 O O . ASN A 1 261 ? 12.290 10.860 -0.490 1.00 18.55 261 ASN A O 1
ATOM 2051 N N . LEU A 1 262 ? 10.816 12.456 -1.107 1.00 18.91 262 LEU A N 1
ATOM 2052 C CA . LEU A 1 262 ? 10.109 11.601 -2.054 1.00 20.13 262 LEU A CA 1
ATOM 2053 C C . LEU A 1 262 ? 10.987 11.203 -3.253 1.00 19.99 262 LEU A C 1
ATOM 2054 O O . LEU A 1 262 ? 10.943 10.058 -3.694 1.00 19.43 262 LEU A O 1
ATOM 2059 N N . ALA A 1 263 ? 11.792 12.133 -3.764 1.00 21.94 263 ALA A N 1
ATOM 2060 C CA . ALA A 1 263 ? 12.757 11.809 -4.821 1.00 21.84 263 ALA A CA 1
ATOM 2061 C C . ALA A 1 263 ? 13.797 10.793 -4.341 1.00 21.86 263 ALA A C 1
ATOM 2062 O O . ALA A 1 263 ? 14.143 9.854 -5.053 1.00 21.92 263 ALA A O 1
ATOM 2064 N N . GLU A 1 264 ? 14.274 10.979 -3.118 1.00 20.74 264 GLU A N 1
ATOM 2065 C CA . GLU A 1 264 ? 15.243 10.061 -2.525 1.00 22.07 264 GLU A CA 1
ATOM 2066 C C . GLU A 1 264 ? 14.672 8.651 -2.361 1.00 19.13 264 GLU A C 1
ATOM 2067 O O . GLU A 1 264 ? 15.335 7.667 -2.689 1.00 20.34 264 GLU A O 1
ATOM 2073 N N . LEU A 1 265 ? 13.448 8.553 -1.849 1.00 18.81 265 LEU A N 1
ATOM 2074 C CA . LEU A 1 265 ? 12.787 7.253 -1.712 1.00 17.53 265 LEU A CA 1
ATOM 2075 C C . LEU A 1 265 ? 12.653 6.543 -3.065 1.00 16.82 265 LEU A C 1
ATOM 2076 O O . LEU A 1 265 ? 12.855 5.331 -3.148 1.00 18.28 265 LEU A O 1
ATOM 2081 N N . ASP A 1 266 ? 12.355 7.297 -4.122 1.00 17.19 266 ASP A N 1
ATOM 2082 C CA . ASP A 1 266 ? 12.253 6.713 -5.466 1.00 18.67 266 ASP A CA 1
ATOM 2083 C C . ASP A 1 266 ? 13.600 6.240 -6.020 1.00 19.68 266 ASP A C 1
ATOM 2084 O O . ASP A 1 266 ? 13.648 5.280 -6.776 1.00 22.22 266 ASP A O 1
ATOM 2089 N N . ARG A 1 267 ? 14.691 6.896 -5.637 1.00 19.48 267 ARG A N 1
ATOM 2090 C CA . ARG A 1 267 ? 16.023 6.423 -6.013 1.00 23.30 267 ARG A CA 1
ATOM 2091 C C . ARG A 1 267 ? 16.384 5.098 -5.342 1.00 21.92 267 ARG A C 1
ATOM 2092 O O . ARG A 1 267 ? 16.943 4.212 -5.986 1.00 25.40 267 ARG A O 1
ATOM 2100 N N . HIS A 1 268 ? 16.029 4.957 -4.063 1.00 18.80 268 HIS A N 1
ATOM 2101 C CA A HIS A 1 268 ? 16.413 3.815 -3.231 0.50 19.52 268 HIS A CA 1
ATOM 2102 C CA B HIS A 1 268 ? 16.455 3.771 -3.313 0.50 20.30 268 HIS A CA 1
ATOM 2103 C C . HIS A 1 268 ? 15.451 2.633 -3.323 1.00 18.18 268 HIS A C 1
ATOM 2104 O O . HIS A 1 268 ? 15.834 1.479 -3.079 1.00 20.05 268 HIS A O 1
ATOM 2117 N N . PHE A 1 269 ? 14.196 2.946 -3.644 1.00 17.97 269 PHE A N 1
ATOM 2118 C CA . PHE A 1 269 ? 13.132 1.970 -3.817 1.00 16.21 269 PHE A CA 1
ATOM 2119 C C . PHE A 1 269 ? 12.517 2.195 -5.211 1.00 17.41 269 PHE A C 1
ATOM 2120 O O . PHE A 1 269 ? 11.426 2.750 -5.325 1.00 17.72 269 PHE A O 1
ATOM 2128 N N . PRO A 1 270 ? 13.225 1.789 -6.280 1.00 21.25 270 PRO A N 1
ATOM 2129 C CA . PRO A 1 270 ? 12.815 2.206 -7.626 1.00 22.44 270 PRO A CA 1
ATOM 2130 C C . PRO A 1 270 ? 11.411 1.736 -8.020 1.00 19.03 270 PRO A C 1
ATOM 2131 O O . PRO A 1 270 ? 11.123 0.559 -7.893 1.00 20.14 270 PRO A O 1
ATOM 2135 N N . PRO A 1 271 ? 10.545 2.662 -8.473 1.00 17.63 271 PRO A N 1
ATOM 2136 C CA . PRO A 1 271 ? 9.264 2.246 -9.035 1.00 17.39 271 PRO A CA 1
ATOM 2137 C C . PRO A 1 271 ? 9.450 1.317 -10.235 1.00 17.02 271 PRO A C 1
ATOM 2138 O O . PRO A 1 271 ? 10.501 1.363 -10.899 1.00 19.58 271 PRO A O 1
ATOM 2142 N N . PRO A 1 272 ? 8.448 0.466 -10.512 1.00 14.70 272 PRO A N 1
ATOM 2143 C CA . PRO A 1 272 ? 8.567 -0.462 -11.636 1.00 15.82 272 PRO A CA 1
ATOM 2144 C C . PRO A 1 272 ? 8.589 0.261 -12.978 1.00 17.52 272 PRO A C 1
ATOM 2145 O O . PRO A 1 272 ? 7.884 1.254 -13.162 1.00 19.37 272 PRO A O 1
ATOM 2149 N N . ARG A 1 273 ? 9.427 -0.229 -13.887 1.00 21.08 273 ARG A N 1
ATOM 2150 C CA . ARG A 1 273 ? 9.504 0.275 -15.258 1.00 23.46 273 ARG A CA 1
ATOM 2151 C C . ARG A 1 273 ? 8.835 -0.665 -16.273 1.00 22.93 273 ARG A C 1
ATOM 2152 O O . ARG A 1 273 ? 8.786 -0.357 -17.463 1.00 26.13 273 ARG A O 1
ATOM 2155 N N . ARG A 1 274 ? 8.325 -1.800 -15.800 1.00 19.46 274 ARG A N 1
ATOM 2156 C CA . ARG A 1 274 ? 7.612 -2.754 -16.639 1.00 19.07 274 ARG A CA 1
ATOM 2157 C C . ARG A 1 274 ? 6.614 -3.512 -15.781 1.00 17.79 274 ARG A C 1
ATOM 2158 O O . ARG A 1 274 ? 6.689 -3.474 -14.543 1.00 18.75 274 ARG A O 1
ATOM 2161 N N . LYS A 1 275 ? 5.699 -4.218 -16.436 1.00 18.65 275 LYS A N 1
ATOM 2162 C CA . LYS A 1 275 ? 4.720 -5.035 -15.728 1.00 17.33 275 LYS A CA 1
ATOM 2163 C C . LYS A 1 275 ? 5.452 -6.137 -14.982 1.00 16.96 275 LYS A C 1
ATOM 2164 O O . LYS A 1 275 ? 6.415 -6.726 -15.478 1.00 18.51 275 LYS A O 1
ATOM 2167 N N . THR A 1 276 ? 4.984 -6.386 -13.771 1.00 16.60 276 THR A N 1
ATOM 2168 C CA A THR A 1 276 ? 5.613 -7.225 -12.771 0.40 17.80 276 THR A CA 1
ATOM 2169 C CA B THR A 1 276 ? 5.614 -7.420 -12.985 0.60 16.99 276 THR A CA 1
ATOM 2170 C C . THR A 1 276 ? 4.568 -8.237 -12.268 1.00 15.72 276 THR A C 1
ATOM 2171 O O . THR A 1 276 ? 3.446 -7.815 -12.010 1.00 15.03 276 THR A O 1
ATOM 2178 N N . ARG A 1 277 ? 4.935 -9.495 -12.067 1.00 15.91 277 ARG A N 1
ATOM 2179 C CA . ARG A 1 277 ? 4.096 -10.477 -11.394 1.00 17.15 277 ARG A CA 1
ATOM 2180 C C . ARG A 1 277 ? 3.600 -9.902 -10.055 1.00 13.80 277 ARG A C 1
ATOM 2181 O O . ARG A 1 277 ? 4.386 -9.317 -9.309 1.00 14.66 277 ARG A O 1
ATOM 2189 N N . LEU A 1 278 ? 2.312 -10.054 -9.745 1.00 12.77 278 LEU A N 1
ATOM 2190 C CA . LEU A 1 278 ? 1.805 -9.586 -8.454 1.00 10.94 278 LEU A CA 1
ATOM 2191 C C . LEU A 1 278 ? 2.500 -10.312 -7.303 1.00 9.86 278 LEU A C 1
ATOM 2192 O O . LEU A 1 278 ? 2.438 -11.544 -7.211 1.00 12.55 278 LEU A O 1
ATOM 2197 N N . GLU A 1 279 ? 3.145 -9.547 -6.427 1.00 9.21 279 GLU A N 1
ATOM 2198 C CA . GLU A 1 279 ? 3.720 -10.109 -5.212 1.00 9.15 279 GLU A CA 1
ATOM 2199 C C . GLU A 1 279 ? 2.621 -10.270 -4.157 1.00 8.89 279 GLU A C 1
ATOM 2200 O O . GLU A 1 279 ? 1.735 -9.432 -4.042 1.00 8.87 279 GLU A O 1
ATOM 2206 N N . VAL A 1 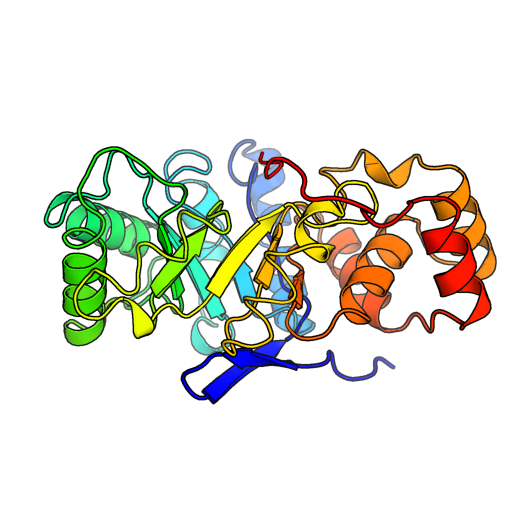280 ? 2.699 -11.360 -3.403 1.00 9.82 280 VAL A N 1
ATOM 2207 C CA . VAL A 1 280 ? 1.705 -11.707 -2.383 1.00 10.01 280 VAL A CA 1
ATOM 2208 C C . VAL A 1 280 ? 2.399 -12.193 -1.110 1.00 10.61 280 VAL A C 1
ATOM 2209 O O . VAL A 1 280 ? 3.565 -12.612 -1.151 1.00 12.02 280 VAL A O 1
ATOM 2213 N N . ILE A 1 281 ? 1.670 -12.112 0.005 1.00 10.42 281 ILE A N 1
ATOM 2214 C CA . ILE A 1 281 ? 1.994 -12.832 1.238 1.00 10.64 281 ILE A CA 1
ATOM 2215 C C . ILE A 1 281 ? 0.745 -13.593 1.664 1.00 11.61 281 ILE A C 1
ATOM 2216 O O . ILE A 1 281 ? 0.829 -14.801 1.925 1.00 14.69 281 ILE A O 1
#

B-factor: mean 16.68, std 10.21, range [3.86, 77.4]

Sequence (281 aa):
MHDPIPTIAFPDGRKVPALGQGTWWRRMGENRAKTADEVRRSLQTGLDLGMTTLIDTAEMYGDGAAERIIVGEAIKGRRDEAFVVSKVLPSNASRRAGTVAACERSLRNLGIDCCVVDLYLLHWRGGYPLLAEETVAAFEELKKAGKIRAWGVSNFDDVDDMMEEELLSAVPDGGNVAANQVLYNLARRGIEFDLLPRRCRAQQGVPVMAYSPLDEGRLLHDADLIHIAKAHQATPAQVALAFLKTCSGVISIPKTGSPERARENRDAMDIHLTTENLAELDRHHFPPPRRKTTRLEVI

CATH classification: 3.20.20.100

Solvent-accessible surface are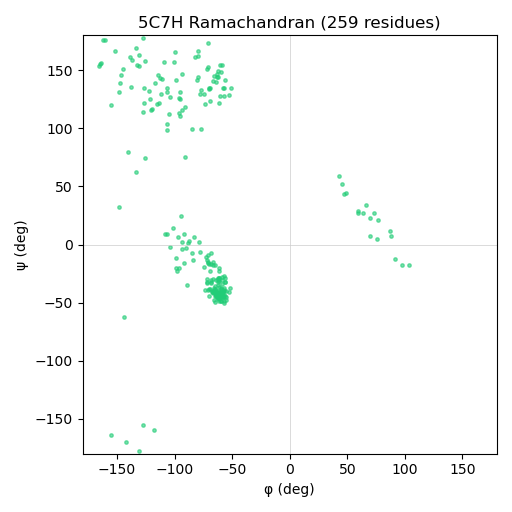a: 12019 Å² total; per-residue (Å²): 158,84,64,124,17,57,79,20,61,10,75,88,53,90,103,4,22,10,0,0,6,6,0,92,126,1,26,101,75,98,95,75,51,51,66,4,14,125,1,1,56,22,0,8,101,54,24,3,32,0,0,4,0,0,18,61,18,40,125,3,18,0,1,126,12,0,9,102,0,4,109,91,43,61,129,84,6,11,0,0,0,1,0,38,9,85,43,3,25,106,82,20,0,37,45,0,0,63,114,1,11,105,38,1,65,21,128,12,0,2,0,0,0,5,13,103,79,37,83,101,82,10,39,57,2,3,35,0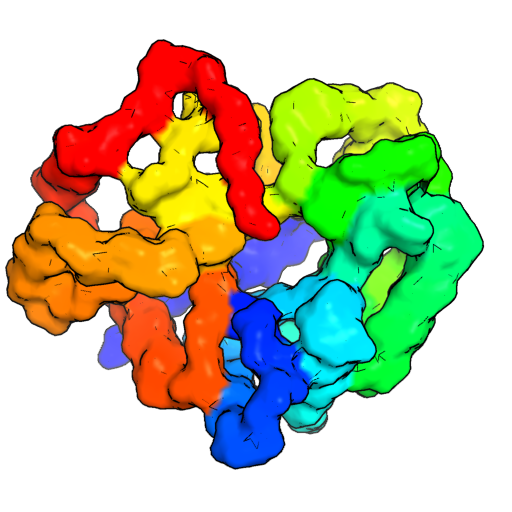,2,35,71,2,104,192,61,43,61,2,101,12,3,0,2,1,16,0,35,18,100,25,20,102,75,6,107,89,22,101,76,2,64,79,1,6,0,0,4,0,6,3,0,3,48,66,21,18,7,40,96,25,0,1,60,111,1,98,96,96,40,4,4,0,0,0,20,21,4,25,2,88,25,119,6,48,147,30,75,18,0,86,114,2,2,78,84,56,105,22,47,32,10,20,0,1,0,2,10,4,68,71,14,77,23,2,0,3,9,4,81,18,24,37,31,93,150,1,151,49,6,13,52,0,10,47,20,148,26,69,122,83,18,61,46,32,0,58,166,79,17,97,47,33,121,82,90,56,217,28,71,88,103

InterPro domains:
  IPR020471 Aldo-keto reductase [PIRSF000097] (7-266)
  IPR020471 Aldo-keto reductase [PR00069] (43-67)
  IPR020471 Aldo-keto reductase [PR00069] (99-117)
  IPR020471 Aldo-keto reductase [PR00069] (129-146)
  IPR020471 Aldo-keto reductase [PR00069] (203-227)
  IPR023210 NADP-dependent oxidoreductase domain [PF00248] (19-268)
  IPR036812 NAD(P)-dependent oxidoreductase domain superfamily [G3DSA:3.20.20.100] (1-281)
  IPR036812 NAD(P)-dependent oxidoreductase domain superfamily [SSF51430] (7-273)

Secondary structure (DSSP, 8-state):
-PPPPPEEE-TTS-EEESB-EE-TTTTS-GGGHHHHHHHHHHHHHTT--EEE--TTGGGGHHHHHHHHHTTT-GGG-EEEEEE-GGG-SHHHHHHHHHHHHHHHT-S-BSEEEE-S--SS-HHHHHHHHHHHHHTTSBS-EEEES--HHHHHHHTTSTTGGG---EEEE-BTTB-GGGGTHHHHHHHHT--EEEESTTGGGGGGG-HHHHHHHHHTT--HHHHHHHHHHTSTTEEE----S-HHHHHHHHHGGG----HHHHHHHHHHSPPPSS--PPP--

Organism: Rhizobium meliloti (strain 1021) (NCBI:txid266834)